Protein AF-A0A2D6SPS8-F1 (afdb_monomer)

Structure (mmCIF, N/CA/C/O backbone):
data_AF-A0A2D6SPS8-F1
#
_entry.id   AF-A0A2D6SPS8-F1
#
loop_
_atom_site.group_PDB
_atom_site.id
_atom_site.type_symbol
_atom_site.label_atom_id
_atom_site.label_alt_id
_atom_site.label_comp_id
_atom_site.label_asym_id
_atom_site.label_entity_id
_atom_site.label_seq_id
_atom_site.pdbx_PDB_ins_code
_atom_site.Cartn_x
_atom_site.Cartn_y
_atom_site.Cartn_z
_atom_site.occupancy
_atom_site.B_iso_or_equiv
_atom_site.auth_seq_id
_atom_site.auth_comp_id
_atom_site.auth_asym_id
_atom_site.auth_atom_id
_atom_site.pdbx_PDB_model_num
ATOM 1 N N . MET A 1 1 ? -12.275 33.070 21.354 1.00 48.25 1 MET A N 1
ATOM 2 C CA . MET A 1 1 ? -13.626 33.687 21.393 1.00 48.25 1 MET A CA 1
ATOM 3 C C . MET A 1 1 ? -14.589 32.788 20.623 1.00 48.25 1 MET A C 1
ATOM 5 O O . MET A 1 1 ? -14.124 32.185 19.670 1.00 48.25 1 MET A O 1
ATOM 9 N N . VAL A 1 2 ? -15.887 32.763 20.995 1.00 43.00 2 VAL A N 1
ATOM 10 C CA . VAL A 1 2 ? -17.007 31.998 20.365 1.00 43.00 2 VAL A CA 1
ATOM 11 C C . VAL A 1 2 ? -17.055 30.515 20.817 1.00 43.00 2 VAL A C 1
ATOM 13 O O . VAL A 1 2 ? -16.041 29.848 20.737 1.00 43.00 2 VAL A O 1
ATOM 16 N N . LYS A 1 3 ? -18.133 29.890 21.334 1.00 45.84 3 LYS A N 1
ATOM 17 C CA . LYS A 1 3 ? -19.554 30.230 21.586 1.00 45.84 3 LYS A CA 1
ATOM 18 C C . LYS A 1 3 ? -20.069 29.380 22.776 1.00 45.84 3 LYS A C 1
ATOM 20 O O . LYS A 1 3 ? -19.944 28.163 22.756 1.00 45.84 3 LYS A O 1
ATOM 25 N N . LYS A 1 4 ? -20.709 30.014 23.769 1.00 58.38 4 LYS A N 1
ATOM 26 C CA . LYS A 1 4 ? -21.547 29.368 24.804 1.00 58.38 4 LYS A CA 1
ATOM 27 C C . LYS A 1 4 ? -22.862 28.872 24.181 1.00 58.38 4 LYS A C 1
ATOM 29 O O . LYS A 1 4 ? -23.581 29.686 23.608 1.00 58.38 4 LYS A O 1
ATOM 34 N N . ARG A 1 5 ? -23.218 27.599 24.368 1.00 53.44 5 ARG A N 1
ATOM 35 C CA . ARG A 1 5 ? -24.579 27.023 24.238 1.00 53.44 5 ARG A CA 1
ATOM 36 C C . ARG A 1 5 ? -24.615 25.775 25.129 1.00 53.44 5 ARG A C 1
ATOM 38 O O . ARG A 1 5 ? -23.655 25.028 25.107 1.00 53.44 5 ARG A O 1
ATOM 45 N N . GLY A 1 6 ? -25.609 25.468 25.948 1.00 48.31 6 GLY A N 1
ATOM 46 C CA . GLY A 1 6 ? -26.863 26.107 26.324 1.00 48.31 6 GLY A CA 1
ATOM 47 C C . GLY A 1 6 ? -27.481 25.192 27.389 1.00 48.31 6 GLY A C 1
ATOM 48 O O . GLY A 1 6 ? -27.530 23.982 27.203 1.00 48.31 6 GLY A O 1
ATOM 49 N N . LYS A 1 7 ? -27.874 25.753 28.535 1.00 52.34 7 LYS A N 1
ATOM 50 C CA . LYS A 1 7 ? -28.542 25.028 29.625 1.00 52.34 7 LYS A CA 1
ATOM 51 C C . LYS A 1 7 ? -29.964 24.668 29.193 1.00 52.34 7 LYS A C 1
ATOM 53 O O . LYS A 1 7 ? -30.718 25.582 28.863 1.00 52.34 7 LYS A O 1
ATOM 58 N N . HIS A 1 8 ? -30.359 23.399 29.291 1.00 53.50 8 HIS A N 1
ATOM 59 C CA . HIS A 1 8 ? -31.775 23.029 29.294 1.00 53.50 8 HIS A CA 1
ATOM 60 C C . HIS A 1 8 ? -32.273 22.829 30.726 1.00 53.50 8 HIS A C 1
ATOM 62 O O . HIS A 1 8 ? -31.697 22.102 31.529 1.00 53.50 8 HIS A O 1
ATOM 68 N N . LYS A 1 9 ? -33.333 23.577 31.027 1.00 51.78 9 LYS A N 1
ATOM 69 C CA . LYS A 1 9 ? -34.059 23.682 32.289 1.00 51.78 9 LYS A CA 1
ATOM 70 C C . LYS A 1 9 ? -35.339 22.838 32.220 1.00 51.78 9 LYS A C 1
ATOM 72 O O . LYS A 1 9 ? -36.020 22.880 31.204 1.00 51.78 9 LYS A O 1
ATOM 77 N N . HIS A 1 10 ? -35.676 22.242 33.366 1.00 53.78 10 HIS A N 1
ATOM 78 C CA . HIS A 1 10 ? -37.006 21.913 33.906 1.00 53.78 10 HIS A CA 1
ATOM 79 C C . HIS A 1 10 ? -37.988 21.046 33.097 1.00 53.78 10 HIS A C 1
ATOM 81 O O . HIS A 1 10 ? -38.441 21.431 32.024 1.00 53.78 10 HIS A O 1
ATOM 87 N N . LYS A 1 11 ? -38.550 20.038 33.782 1.00 44.84 11 LYS A N 1
ATOM 88 C CA . LYS A 1 11 ? -39.966 20.074 34.205 1.00 44.84 11 LYS A CA 1
ATOM 89 C C . LYS A 1 11 ? -40.266 19.016 35.273 1.00 44.84 11 LYS A C 1
ATOM 91 O O . LYS A 1 11 ? -40.263 17.826 35.002 1.00 44.84 11 LYS A O 1
ATOM 96 N N . ALA A 1 12 ? -40.568 19.493 36.479 1.00 55.09 12 ALA A N 1
ATOM 97 C CA . ALA A 1 12 ? -41.340 18.760 37.471 1.00 55.09 12 ALA A CA 1
ATOM 98 C C . ALA A 1 12 ? -42.827 18.862 37.099 1.00 55.09 12 ALA A C 1
ATOM 100 O O . ALA A 1 12 ? -43.304 19.959 36.798 1.00 55.09 12 ALA A O 1
ATOM 101 N N . SER A 1 13 ? -43.566 17.754 37.140 1.00 51.78 13 SER A N 1
ATOM 102 C CA . SER A 1 13 ? -45.031 17.782 37.116 1.00 51.78 13 SER A CA 1
ATOM 103 C C . SER A 1 13 ? -45.580 16.984 38.291 1.00 51.78 13 SER A C 1
ATOM 105 O O . SER A 1 13 ? -45.639 15.758 38.253 1.00 51.78 13 SER A O 1
ATOM 107 N N . SER A 1 14 ? -45.993 17.702 39.333 1.00 53.53 14 SER A N 1
ATOM 108 C CA . SER A 1 14 ? -46.891 17.184 40.356 1.00 53.53 14 SER A CA 1
ATOM 109 C C . SER A 1 14 ? -48.326 17.243 39.825 1.00 53.53 14 SER A C 1
ATOM 111 O O . SER A 1 14 ? -48.747 18.244 39.241 1.00 53.53 14 SER A O 1
ATOM 113 N N . LYS A 1 15 ? -49.102 16.177 40.027 1.00 57.16 15 LYS A N 1
ATOM 114 C CA . LYS A 1 15 ? -50.560 16.209 39.869 1.00 57.16 15 LYS A CA 1
ATOM 115 C C . LYS A 1 15 ? -51.211 15.812 41.188 1.00 57.16 15 LYS A C 1
ATOM 117 O O . LYS A 1 15 ? -51.305 14.642 41.530 1.00 57.16 15 LYS A O 1
ATOM 122 N N . LYS A 1 16 ? -51.660 16.841 41.911 1.00 53.00 16 LYS A N 1
ATOM 123 C CA . LYS A 1 16 ? -52.709 16.774 42.934 1.00 53.00 16 LYS A CA 1
ATOM 124 C C . LYS A 1 16 ? -54.040 16.449 42.253 1.00 53.00 16 LYS A C 1
ATOM 126 O O . LYS A 1 16 ? -54.408 17.146 41.311 1.00 53.00 16 LYS A O 1
ATOM 131 N N . HIS A 1 17 ? -54.809 15.515 42.805 1.00 51.03 17 HIS A N 1
ATOM 132 C CA . HIS A 1 17 ? -56.260 15.509 42.644 1.00 51.03 17 HIS A CA 1
ATOM 133 C C . HIS A 1 17 ? -56.927 15.416 44.014 1.00 51.03 17 HIS A C 1
ATOM 135 O O . HIS A 1 17 ? -56.744 14.465 44.762 1.00 51.03 17 HIS A O 1
ATOM 141 N N . ALA A 1 18 ? -57.686 16.463 44.319 1.00 50.25 18 ALA A N 1
ATOM 142 C CA . ALA A 1 18 ? -58.627 16.563 45.417 1.00 50.25 18 ALA A CA 1
ATOM 143 C C . ALA A 1 18 ? -60.035 16.762 44.831 1.00 50.25 18 ALA A C 1
ATOM 145 O O . ALA A 1 18 ? -60.163 17.214 43.689 1.00 50.25 18 ALA A O 1
ATOM 146 N N . LYS A 1 19 ? -61.040 16.556 45.695 1.00 49.28 19 LYS A N 1
ATOM 147 C CA . LYS A 1 19 ? -62.489 16.837 45.578 1.00 49.28 19 LYS A CA 1
ATOM 148 C C . LYS A 1 19 ? -63.362 15.631 45.199 1.00 49.28 19 LYS A C 1
ATOM 150 O O . LYS A 1 19 ? -63.396 15.230 44.044 1.00 49.28 19 LYS A O 1
ATOM 155 N N . LYS A 1 20 ? -64.252 15.226 46.110 1.00 45.00 20 LYS A N 1
ATOM 156 C CA . LYS A 1 20 ? -65.592 15.832 46.263 1.00 45.00 20 LYS A CA 1
ATOM 157 C C . LYS A 1 20 ? -66.314 15.259 47.489 1.00 45.00 20 LYS A C 1
ATOM 159 O O . LYS A 1 20 ? -66.445 14.052 47.623 1.00 45.00 20 LYS A O 1
ATOM 164 N N . ALA A 1 21 ? -66.816 16.158 48.328 1.00 52.00 21 ALA A N 1
ATOM 165 C CA . ALA A 1 21 ? -67.883 15.904 49.285 1.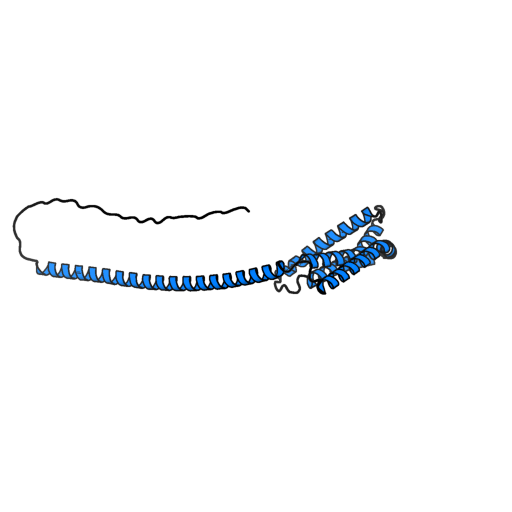00 52.00 21 ALA A CA 1
ATOM 166 C C . ALA A 1 21 ? -69.226 16.283 48.638 1.00 52.00 21 ALA A C 1
ATOM 168 O O . ALA A 1 21 ? -69.278 17.263 47.890 1.00 52.00 21 ALA A O 1
ATOM 169 N N . HIS A 1 22 ? -70.299 15.552 48.948 1.00 47.25 22 HIS A N 1
ATOM 170 C CA . HIS A 1 22 ? -71.666 16.067 48.864 1.00 47.25 22 HIS A CA 1
ATOM 171 C C . HIS A 1 22 ? -72.591 15.354 49.862 1.00 47.25 22 HIS A C 1
ATOM 173 O O . HIS A 1 22 ? -72.649 14.130 49.917 1.00 47.25 22 HIS A O 1
ATOM 179 N N . ASN A 1 23 ? -73.292 16.184 50.635 1.00 46.97 23 ASN A N 1
ATOM 180 C CA . ASN A 1 23 ? -74.369 15.893 51.583 1.00 46.97 23 ASN A CA 1
ATOM 181 C C . ASN A 1 23 ? -75.594 15.216 50.940 1.00 46.97 23 ASN A C 1
ATOM 183 O O . ASN A 1 23 ? -75.927 15.556 49.806 1.00 46.97 23 ASN A O 1
ATOM 187 N N . ALA A 1 24 ? -76.357 14.430 51.716 1.00 47.41 24 ALA A N 1
ATOM 188 C CA . ALA A 1 24 ? -77.709 14.796 52.198 1.00 47.41 24 ALA A CA 1
ATOM 189 C C . ALA A 1 24 ? -78.437 13.614 52.901 1.00 47.41 24 ALA A C 1
ATOM 191 O O . ALA A 1 24 ? -78.160 12.459 52.581 1.00 47.41 24 ALA A O 1
ATOM 192 N N . PRO A 1 25 ? -79.377 13.882 53.836 1.00 65.12 25 PRO A N 1
ATOM 193 C CA . PRO A 1 25 ? -79.994 12.884 54.715 1.00 65.12 25 PRO A CA 1
ATOM 194 C C . PRO A 1 25 ? -81.391 12.440 54.243 1.00 65.12 25 PRO A C 1
ATOM 196 O O . PRO A 1 25 ? -82.105 13.217 53.609 1.00 65.12 25 PRO A O 1
ATOM 199 N N . LYS A 1 26 ? -81.840 11.238 54.638 1.00 43.88 26 LYS A N 1
ATOM 200 C CA . LYS A 1 26 ? -83.270 10.872 54.659 1.00 43.88 26 LYS A CA 1
ATOM 201 C C . LYS A 1 26 ? -83.609 9.955 55.840 1.00 43.88 26 LYS A C 1
ATOM 203 O O . LYS A 1 26 ? -83.027 8.890 56.002 1.00 43.88 26 LYS A O 1
ATOM 208 N N . HIS A 1 27 ? -84.591 10.394 56.625 1.00 47.12 27 HIS A N 1
ATOM 209 C CA . HIS A 1 27 ? -85.369 9.597 57.571 1.00 47.12 27 HIS A CA 1
ATOM 210 C C . HIS A 1 27 ? -86.257 8.581 56.831 1.00 47.12 27 HIS A C 1
ATOM 212 O O . HIS A 1 27 ? -86.835 8.934 55.808 1.00 47.12 27 HIS A O 1
ATOM 218 N N . HIS A 1 28 ? -86.462 7.388 57.402 1.00 38.50 28 HIS A N 1
ATOM 219 C CA . HIS A 1 28 ? -87.803 6.840 57.655 1.00 38.50 28 HIS A CA 1
ATOM 220 C C . HIS A 1 28 ? -87.761 5.637 58.606 1.00 38.50 28 HIS A C 1
ATOM 222 O O . HIS A 1 28 ? -86.776 4.914 58.716 1.00 38.50 28 HIS A O 1
ATOM 228 N N . ALA A 1 29 ? -88.858 5.510 59.343 1.00 36.84 29 ALA A N 1
ATOM 229 C CA . ALA A 1 29 ? -89.085 4.648 60.483 1.00 36.84 29 ALA A CA 1
ATOM 230 C C . ALA A 1 29 ? -89.542 3.229 60.104 1.00 36.84 29 ALA A C 1
ATOM 232 O O . ALA A 1 29 ? -90.165 3.034 59.066 1.00 36.84 29 ALA A O 1
ATOM 233 N N . GLY A 1 30 ? -89.399 2.297 61.053 1.00 35.06 30 GLY A N 1
ATOM 234 C CA . GLY A 1 30 ? -90.489 1.363 61.350 1.00 35.06 30 GLY A CA 1
ATOM 235 C C . GLY A 1 30 ? -90.253 -0.133 61.135 1.00 35.06 30 GLY A C 1
ATOM 236 O O . GLY A 1 30 ? -90.621 -0.676 60.104 1.00 35.06 30 GLY A O 1
ATOM 237 N N . LYS A 1 31 ? -89.912 -0.784 62.256 1.00 39.69 31 LYS A N 1
ATOM 238 C CA . LYS A 1 31 ? -90.448 -2.070 62.757 1.00 39.69 31 LYS A CA 1
ATOM 239 C C . LYS A 1 31 ? -89.820 -3.411 62.315 1.00 39.69 31 LYS A C 1
ATOM 241 O O . LYS A 1 31 ? -89.185 -3.509 61.274 1.00 39.69 31 LYS A O 1
ATOM 246 N N . PRO A 1 32 ? -89.928 -4.431 63.199 1.00 59.16 32 PRO A N 1
ATOM 247 C CA . PRO A 1 32 ? -88.896 -5.436 63.416 1.00 59.16 32 PRO A CA 1
ATOM 248 C C . PRO A 1 32 ? -89.279 -6.809 62.854 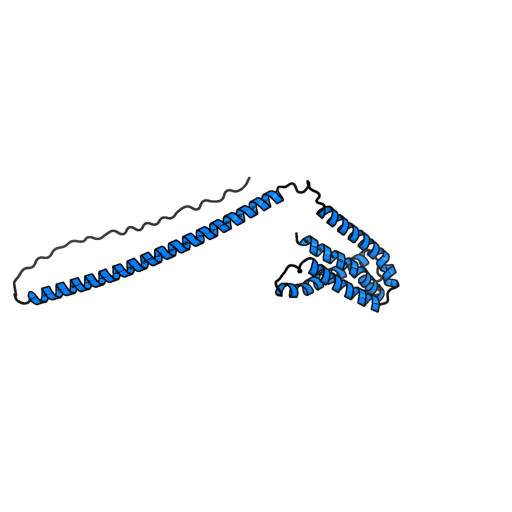1.00 59.16 32 PRO A C 1
ATOM 250 O O . PRO A 1 32 ? -90.453 -7.176 62.825 1.00 59.16 32 PRO A O 1
ATOM 253 N N . LYS A 1 33 ? -88.275 -7.627 62.536 1.00 38.56 33 LYS A N 1
ATOM 254 C CA . LYS A 1 33 ? -88.414 -9.084 62.570 1.00 38.56 33 LYS A CA 1
ATOM 255 C C . LYS A 1 33 ? -87.090 -9.697 63.011 1.00 38.56 33 LYS A C 1
ATOM 257 O O . LYS A 1 33 ? -86.062 -9.526 62.364 1.00 38.56 33 LYS A O 1
ATOM 262 N N . LYS A 1 34 ? -87.148 -10.291 64.202 1.00 50.69 34 LYS A N 1
ATOM 263 C CA . LYS A 1 34 ? -86.126 -11.144 64.801 1.00 50.69 34 LYS A CA 1
ATOM 264 C C . LYS A 1 34 ? -86.033 -12.451 64.005 1.00 50.69 34 LYS A C 1
ATOM 266 O O . LYS A 1 34 ? -86.995 -12.810 63.338 1.00 50.69 34 LYS A O 1
ATOM 271 N N . GLU A 1 35 ? -84.902 -13.126 64.205 1.00 44.56 35 GLU A N 1
ATOM 272 C CA . GLU A 1 35 ? -84.453 -14.422 63.667 1.00 44.56 35 GLU A CA 1
ATOM 273 C C . GLU A 1 35 ? -83.553 -14.314 62.424 1.00 44.56 35 GLU A C 1
ATOM 275 O O . GLU A 1 35 ? -83.895 -13.653 61.455 1.00 44.56 35 GLU A O 1
ATOM 280 N N . HIS A 1 36 ? -82.379 -14.963 62.503 1.00 46.41 36 HIS A N 1
ATOM 281 C CA . HIS A 1 36 ? -81.194 -14.936 61.614 1.00 46.41 36 HIS A CA 1
ATOM 282 C C . HIS A 1 36 ? -79.989 -14.062 62.029 1.00 46.41 36 HIS A C 1
ATOM 284 O O . HIS A 1 36 ? -79.180 -13.687 61.182 1.00 46.41 36 HIS A O 1
ATOM 290 N N . THR A 1 37 ? -79.775 -13.791 63.320 1.00 51.16 37 THR A N 1
ATOM 291 C CA . THR A 1 37 ? -78.499 -13.210 63.795 1.00 51.16 37 THR A CA 1
ATOM 292 C C . THR A 1 37 ? -77.316 -14.179 63.668 1.00 51.16 37 THR A C 1
ATOM 294 O O . THR A 1 37 ? -76.230 -13.752 63.307 1.00 51.16 37 THR A O 1
ATOM 297 N N . ALA A 1 38 ? -77.525 -15.492 63.813 1.00 54.59 38 ALA A N 1
ATOM 298 C CA . ALA A 1 38 ? -76.425 -16.463 63.754 1.00 54.59 38 ALA A CA 1
ATOM 299 C C . ALA A 1 38 ? -75.798 -16.648 62.352 1.00 54.59 38 ALA A C 1
ATOM 301 O O . ALA A 1 38 ? -74.614 -16.937 62.251 1.00 54.59 38 ALA A O 1
ATOM 302 N N . LEU A 1 39 ? -76.566 -16.460 61.268 1.00 55.41 39 LEU A N 1
ATOM 303 C CA . LEU A 1 39 ? -76.086 -16.640 59.884 1.00 55.41 39 LEU A CA 1
ATOM 304 C C . LEU A 1 39 ? -75.370 -15.398 59.324 1.00 55.41 39 LEU A C 1
ATOM 306 O O . LEU A 1 39 ? -74.485 -15.519 58.475 1.00 55.41 39 LEU A O 1
ATOM 310 N N . LYS A 1 40 ? -75.737 -14.201 59.801 1.00 58.31 40 LYS A N 1
ATOM 311 C CA . LYS A 1 40 ? -75.085 -12.943 59.411 1.00 58.31 40 LYS A CA 1
ATOM 312 C C . LYS A 1 40 ? -73.694 -12.806 60.016 1.00 58.31 40 LYS A C 1
ATOM 314 O O . LYS A 1 40 ? -72.792 -12.377 59.306 1.00 58.31 40 LYS A O 1
ATOM 319 N N . ASP A 1 41 ? -73.510 -13.235 61.261 1.00 61.84 41 ASP A N 1
ATOM 320 C CA . ASP A 1 41 ? -72.201 -13.188 61.916 1.00 61.84 41 ASP A CA 1
ATOM 321 C C . ASP A 1 41 ? -71.206 -14.149 61.243 1.00 61.84 41 ASP A C 1
ATOM 323 O O . ASP A 1 41 ? -70.059 -13.780 61.001 1.00 61.84 41 ASP A O 1
ATOM 327 N N . THR A 1 42 ? -71.654 -15.336 60.809 1.00 66.44 42 THR A N 1
ATOM 328 C CA . THR A 1 42 ? -70.818 -16.259 60.018 1.00 66.44 42 THR A CA 1
ATOM 329 C C . THR A 1 42 ? -70.475 -15.731 58.621 1.00 66.44 42 THR A C 1
ATOM 331 O O . THR A 1 42 ? -69.370 -15.965 58.140 1.00 66.44 42 THR A O 1
ATOM 334 N N . LEU A 1 43 ? -71.384 -14.995 57.969 1.00 70.06 43 LEU A N 1
ATOM 335 C CA . LEU A 1 43 ? -71.116 -14.358 56.671 1.00 70.06 43 LEU A CA 1
ATOM 336 C C . LEU A 1 43 ? -70.115 -13.208 56.800 1.00 70.06 43 LEU A C 1
ATOM 338 O O . LEU A 1 43 ? -69.194 -13.109 55.995 1.00 70.06 43 LEU A O 1
ATOM 342 N N . HIS A 1 44 ? -70.256 -12.389 57.841 1.00 70.50 44 HIS A N 1
ATOM 343 C CA . HIS A 1 44 ? -69.339 -11.286 58.111 1.00 70.50 44 HIS A CA 1
ATOM 344 C C . HIS A 1 44 ? -67.932 -11.799 58.452 1.00 70.50 44 HIS A C 1
ATOM 346 O O . HIS A 1 44 ? -66.936 -11.201 58.052 1.00 70.50 44 HIS A O 1
ATOM 352 N N . HIS A 1 45 ? -67.836 -12.940 59.140 1.00 71.19 45 HIS A N 1
ATOM 353 C CA . HIS A 1 45 ? -66.555 -13.572 59.451 1.00 71.19 45 HIS A CA 1
ATOM 354 C C . HIS A 1 45 ? -65.876 -14.186 58.211 1.00 71.19 45 HIS A C 1
ATOM 356 O O . HIS A 1 45 ? -64.650 -14.146 58.103 1.00 71.19 45 HIS A O 1
ATOM 362 N N . LEU A 1 46 ? -66.655 -14.721 57.262 1.00 75.75 46 LEU A N 1
ATOM 363 C CA . LEU A 1 46 ? -66.152 -15.195 55.966 1.00 75.75 46 LEU A CA 1
ATOM 364 C C . LEU A 1 46 ? -65.710 -14.041 55.054 1.00 75.75 46 LEU A C 1
ATOM 366 O O . LEU A 1 46 ? -64.728 -14.183 54.330 1.00 75.75 46 LEU A O 1
ATOM 370 N N . GLU A 1 47 ? -66.401 -12.901 55.101 1.00 76.94 47 GLU A N 1
ATOM 371 C CA . GLU A 1 47 ? -66.033 -11.698 54.346 1.00 76.94 47 GLU A CA 1
ATOM 372 C C . GLU A 1 47 ? -64.719 -11.090 54.859 1.00 76.94 47 GLU A C 1
ATOM 374 O O . GLU A 1 47 ? -63.847 -10.765 54.053 1.00 76.94 47 GLU A O 1
ATOM 379 N N . ILE A 1 48 ? -64.520 -11.060 56.183 1.00 77.75 48 ILE A N 1
ATOM 380 C CA . ILE A 1 48 ? -63.252 -10.646 56.808 1.00 77.75 48 ILE A CA 1
ATOM 381 C C . ILE A 1 48 ? -62.107 -11.586 56.400 1.00 77.75 48 ILE A C 1
ATOM 383 O O . ILE A 1 48 ? -61.053 -11.114 55.985 1.00 77.75 48 ILE A O 1
ATOM 387 N N . LEU A 1 49 ? -62.318 -12.908 56.423 1.00 75.75 49 LEU A N 1
ATOM 388 C CA . LEU A 1 49 ? -61.307 -13.883 55.982 1.00 75.75 49 LEU A CA 1
ATOM 389 C C . LEU A 1 49 ? -60.961 -13.745 54.488 1.00 75.75 49 LEU A C 1
ATOM 391 O O . LEU A 1 49 ? -59.805 -13.907 54.094 1.00 75.75 49 LEU A O 1
ATOM 395 N N . ALA A 1 50 ? -61.947 -13.427 53.646 1.00 79.19 50 ALA A N 1
ATOM 396 C CA . ALA A 1 50 ? -61.727 -13.184 52.222 1.00 79.19 50 ALA A CA 1
ATOM 397 C C . ALA A 1 50 ? -60.983 -11.860 51.961 1.00 79.19 50 ALA A C 1
ATOM 399 O O . ALA A 1 50 ? -60.189 -11.776 51.016 1.00 79.19 50 ALA A O 1
ATOM 400 N N . GLU A 1 51 ? -61.215 -10.826 52.777 1.00 76.38 51 GLU A N 1
ATOM 401 C CA . GLU A 1 51 ? -60.421 -9.595 52.744 1.00 76.38 51 GLU A CA 1
ATOM 402 C C . GLU A 1 51 ? -58.989 -9.824 53.234 1.00 76.38 51 GLU A C 1
ATOM 404 O O . GLU A 1 51 ? -58.071 -9.362 52.558 1.00 76.38 51 GLU A O 1
ATOM 409 N N . GLU A 1 52 ? -58.786 -10.592 54.310 1.00 76.12 52 GLU A N 1
ATOM 410 C CA . GLU A 1 52 ? -57.460 -10.955 54.834 1.00 76.12 52 GLU A CA 1
ATOM 411 C C . GLU A 1 52 ? -56.626 -11.762 53.827 1.00 76.12 52 GLU A C 1
ATOM 413 O O . GLU A 1 52 ? -55.437 -11.494 53.647 1.00 76.12 52 GLU A O 1
ATOM 418 N N . GLN A 1 53 ? -57.237 -12.698 53.090 1.00 78.69 53 GLN A N 1
ATOM 419 C CA . GLN A 1 53 ? -56.539 -13.397 52.002 1.00 78.69 53 GLN A CA 1
ATOM 420 C C . GLN A 1 53 ? -56.174 -12.462 50.841 1.00 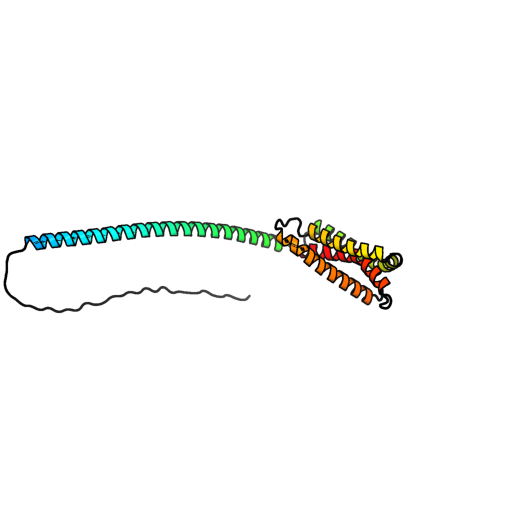78.69 53 GLN A C 1
ATOM 422 O O . GLN A 1 53 ? -55.090 -12.579 50.262 1.00 78.69 53 GLN A O 1
ATOM 427 N N . LYS A 1 54 ? -57.045 -11.503 50.495 1.00 79.44 54 LYS A N 1
ATOM 428 C CA . LYS A 1 54 ? -56.753 -10.511 49.446 1.00 79.44 54 LYS A CA 1
ATOM 429 C C . LYS A 1 54 ? -55.661 -9.528 49.858 1.00 79.44 54 LYS A C 1
ATOM 431 O O . LYS A 1 54 ? -54.899 -9.097 48.992 1.00 79.44 54 LYS A O 1
ATOM 436 N N . THR A 1 55 ? -55.588 -9.129 51.125 1.00 78.06 55 THR A N 1
ATOM 437 C CA . THR A 1 55 ? -54.475 -8.312 51.629 1.00 78.06 55 THR A CA 1
ATOM 438 C C . THR A 1 55 ? -53.191 -9.125 51.722 1.00 78.06 55 THR A C 1
ATOM 440 O O . THR A 1 55 ? -52.161 -8.604 51.307 1.00 78.06 55 THR A O 1
ATOM 443 N N . GLY A 1 56 ? -53.249 -10.398 52.126 1.00 76.50 56 GLY A N 1
ATOM 444 C CA . GLY A 1 56 ? -52.099 -11.311 52.112 1.00 76.50 56 GLY A CA 1
ATOM 445 C C . GLY A 1 56 ? -51.439 -11.424 50.733 1.00 76.50 56 GLY A C 1
ATOM 446 O O . GLY A 1 56 ? -50.242 -11.182 50.603 1.00 76.50 56 GLY A O 1
ATOM 447 N N . HIS A 1 57 ? -52.224 -11.656 49.675 1.00 79.69 57 HIS A N 1
ATOM 448 C CA . HIS A 1 57 ? -51.683 -11.699 48.308 1.00 79.69 57 HIS A CA 1
ATOM 449 C C . HIS A 1 57 ? -51.129 -10.356 47.818 1.00 79.69 57 HIS A C 1
ATOM 451 O O . HIS A 1 57 ? -50.143 -10.324 47.087 1.00 79.69 57 HIS A O 1
ATOM 457 N N . LYS A 1 58 ? -51.724 -9.228 48.228 1.00 83.81 58 LYS A N 1
ATOM 458 C CA . LYS A 1 58 ? -51.174 -7.904 47.897 1.00 83.81 58 LYS A CA 1
ATOM 459 C C . LYS A 1 58 ? -49.831 -7.650 48.577 1.00 83.81 58 LYS A C 1
ATOM 461 O O . LYS A 1 58 ? -49.026 -6.927 48.006 1.00 83.81 58 LYS A O 1
ATOM 466 N N . ILE A 1 59 ? -49.611 -8.200 49.771 1.00 83.75 59 ILE A N 1
ATOM 467 C CA . ILE A 1 59 ? -48.338 -8.081 50.490 1.00 83.75 59 ILE A CA 1
ATOM 468 C C . ILE A 1 59 ? -47.262 -8.908 49.774 1.00 83.75 59 ILE A C 1
ATOM 470 O O . ILE A 1 59 ? -46.218 -8.351 49.453 1.00 83.75 59 ILE A O 1
ATOM 474 N N . GLU A 1 60 ? -47.550 -10.160 49.395 1.00 86.06 60 GLU A N 1
ATOM 475 C CA . GLU A 1 60 ? -46.622 -10.985 48.594 1.00 86.06 60 GLU A CA 1
ATOM 476 C C . GLU A 1 60 ? -46.279 -10.350 47.232 1.00 86.06 60 GLU A C 1
ATOM 478 O O . GLU A 1 60 ? -45.136 -10.408 46.779 1.00 86.06 60 GLU A O 1
ATOM 483 N N . ASP A 1 61 ? -47.256 -9.733 46.558 1.00 89.06 61 ASP A N 1
ATOM 484 C CA . ASP A 1 61 ? -47.031 -9.043 45.281 1.00 89.06 61 ASP A CA 1
ATOM 485 C C . ASP A 1 61 ? -46.186 -7.768 45.430 1.00 89.06 61 ASP A C 1
ATOM 487 O O . ASP A 1 61 ? -45.535 -7.345 44.470 1.00 89.06 61 ASP A O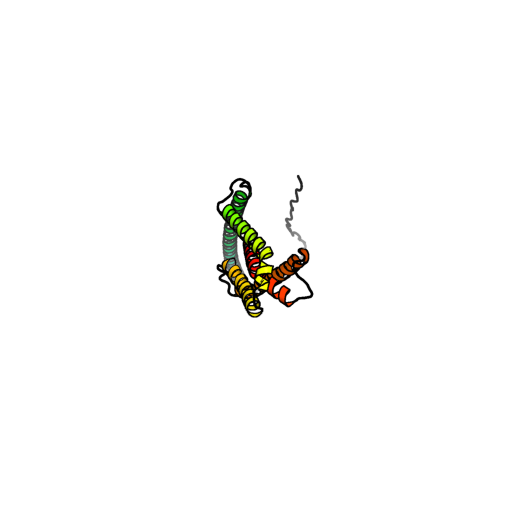 1
ATOM 491 N N . VAL A 1 62 ? -46.229 -7.115 46.595 1.00 87.12 62 VAL A N 1
ATOM 492 C CA . VAL A 1 62 ? -45.383 -5.952 46.900 1.00 87.12 62 VAL A CA 1
ATOM 493 C C . VAL A 1 62 ? -43.967 -6.410 47.230 1.00 87.12 62 VAL A C 1
ATOM 495 O O . VAL A 1 62 ? -43.032 -5.854 46.664 1.00 87.12 62 VAL A O 1
ATOM 498 N N . GLU A 1 63 ? -43.814 -7.466 48.026 1.00 89.25 63 GLU A N 1
ATOM 499 C CA . GLU A 1 63 ? -42.513 -8.040 48.392 1.00 89.25 63 GLU A CA 1
ATOM 500 C C . GLU A 1 63 ? -41.739 -8.516 47.148 1.00 89.25 63 GLU A C 1
ATOM 502 O O . GLU A 1 63 ? -40.600 -8.109 46.928 1.00 89.25 63 GLU A O 1
ATOM 507 N N . LYS A 1 64 ? -42.396 -9.232 46.223 1.00 90.50 64 LYS A N 1
ATOM 508 C CA . LYS A 1 64 ? -41.782 -9.622 44.934 1.00 90.50 64 LYS A CA 1
ATOM 509 C C . LYS A 1 64 ? -41.373 -8.428 44.070 1.00 90.50 64 LYS A C 1
ATOM 511 O O . LYS A 1 64 ? -40.387 -8.494 43.338 1.00 90.50 64 LYS A O 1
ATOM 516 N N . LYS A 1 65 ? -42.139 -7.332 44.110 1.00 88.88 65 LYS A N 1
ATOM 517 C CA . LYS A 1 65 ? -41.792 -6.106 43.375 1.00 88.88 65 LYS A CA 1
ATOM 518 C C . LYS A 1 65 ? -40.621 -5.377 44.017 1.00 88.88 65 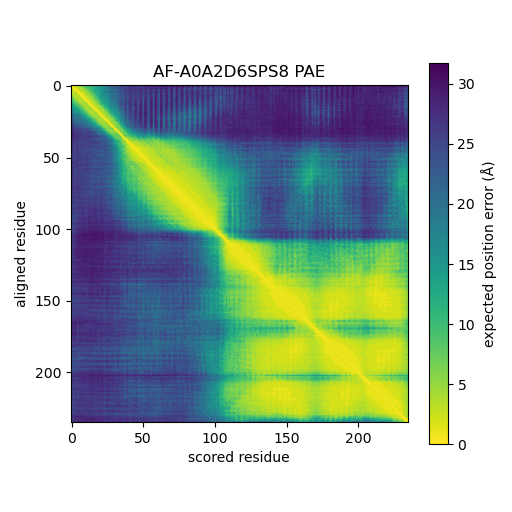LYS A C 1
ATOM 520 O O . LYS A 1 65 ? -39.828 -4.806 43.277 1.00 88.88 65 LYS A O 1
ATOM 525 N N . GLU A 1 66 ? -40.517 -5.385 45.342 1.00 88.12 66 GLU A N 1
ATOM 526 C CA . GLU A 1 66 ? -39.371 -4.825 46.058 1.00 88.12 66 GLU A CA 1
ATOM 527 C C . GLU A 1 66 ? -38.090 -5.603 45.726 1.00 88.12 66 GLU A C 1
ATOM 529 O O . GLU A 1 66 ? -37.113 -4.976 45.319 1.00 88.12 66 GLU A O 1
ATOM 534 N N . GLU A 1 67 ? -38.128 -6.940 45.727 1.00 90.69 67 GLU A N 1
ATOM 535 C CA . GLU A 1 67 ? -36.989 -7.776 45.303 1.00 90.69 67 GLU A CA 1
ATOM 536 C C . GLU A 1 67 ? -36.582 -7.521 43.836 1.00 90.69 67 GLU A C 1
ATOM 538 O O . GLU A 1 67 ? -35.396 -7.410 43.507 1.00 90.69 67 GLU A O 1
ATOM 543 N N . GLU A 1 68 ? -37.553 -7.382 42.923 1.00 91.75 68 GLU A N 1
ATOM 544 C CA . GLU A 1 68 ? -37.266 -7.035 41.524 1.00 91.75 68 GLU A CA 1
ATOM 545 C C . GLU A 1 68 ? -36.645 -5.641 41.364 1.00 91.75 68 GLU A C 1
ATOM 547 O O . GLU A 1 68 ? -35.851 -5.426 40.439 1.00 91.75 68 GLU A O 1
ATOM 552 N N . ILE A 1 69 ? -37.046 -4.677 42.198 1.00 91.12 69 ILE A N 1
ATOM 553 C CA . ILE A 1 69 ? -36.501 -3.316 42.184 1.00 91.12 69 ILE A CA 1
ATOM 554 C C . ILE A 1 69 ? -35.068 -3.340 42.710 1.00 91.12 69 ILE A C 1
ATOM 556 O O . ILE A 1 69 ? -34.188 -2.819 42.027 1.00 91.12 69 ILE A O 1
ATOM 560 N N . GLU A 1 70 ? -34.813 -4.016 43.829 1.00 90.75 70 GLU A N 1
ATOM 561 C CA . GLU A 1 70 ? -33.474 -4.139 44.415 1.00 90.75 70 GLU A CA 1
ATOM 562 C C . GLU A 1 70 ? -32.495 -4.796 43.427 1.00 90.75 70 GLU A C 1
ATOM 564 O O . GLU A 1 70 ? -31.401 -4.286 43.174 1.00 90.75 70 GLU A O 1
ATOM 569 N N . HIS A 1 71 ? -32.924 -5.857 42.733 1.00 91.19 71 HIS A N 1
ATOM 570 C CA . HIS A 1 71 ? -32.093 -6.504 41.718 1.00 91.19 71 HIS A CA 1
ATOM 571 C C . HIS A 1 71 ? -31.832 -5.612 40.486 1.00 91.19 71 HIS A C 1
ATOM 573 O O . HIS A 1 71 ? -30.755 -5.678 39.882 1.00 91.19 71 HIS A O 1
ATOM 579 N N . LYS A 1 72 ? -32.796 -4.767 40.087 1.00 90.50 72 LYS A N 1
ATOM 580 C CA . LYS A 1 72 ? -32.604 -3.786 39.001 1.00 90.50 72 LYS A CA 1
ATOM 581 C C . LYS A 1 72 ? -31.654 -2.666 39.425 1.00 90.50 72 LYS A C 1
ATOM 583 O O . LYS A 1 72 ? -30.804 -2.280 38.624 1.00 90.50 72 LYS A O 1
ATOM 588 N N . GLU A 1 73 ? -31.753 -2.181 40.658 1.00 90.12 73 GLU A N 1
ATOM 589 C CA . GLU A 1 73 ? -30.841 -1.171 41.207 1.00 90.12 73 GLU A CA 1
ATOM 590 C C . GLU A 1 73 ? -29.398 -1.690 41.244 1.00 90.12 73 GLU A C 1
ATOM 592 O O . GLU A 1 73 ? -28.487 -1.026 40.742 1.00 90.12 73 GLU A O 1
ATOM 597 N N . ASP A 1 74 ? -29.193 -2.929 41.689 1.00 92.12 74 ASP A N 1
ATOM 598 C CA . ASP A 1 74 ? -27.880 -3.580 41.697 1.00 92.12 74 ASP A CA 1
ATOM 599 C C . ASP A 1 74 ? -27.264 -3.737 40.296 1.00 92.12 74 ASP A C 1
ATOM 601 O O . ASP A 1 74 ? -26.041 -3.632 40.114 1.00 92.12 74 ASP A O 1
ATOM 605 N N . GLN A 1 75 ? -28.091 -4.004 39.282 1.00 90.81 75 GLN A N 1
ATOM 606 C CA . GLN A 1 75 ? -27.638 -4.065 37.891 1.00 90.81 75 GLN A CA 1
ATOM 607 C C . GLN A 1 75 ? -27.233 -2.686 37.366 1.00 90.81 75 GLN A C 1
ATOM 609 O O . GLN A 1 75 ? -26.166 -2.570 36.757 1.00 90.81 75 GLN A O 1
ATOM 614 N N . ILE A 1 76 ? -28.022 -1.650 37.660 1.00 89.69 76 ILE A N 1
ATOM 615 C CA . ILE A 1 76 ? -27.728 -0.267 37.261 1.00 89.69 76 ILE A CA 1
ATOM 616 C C . ILE A 1 76 ? -26.406 0.192 37.889 1.00 89.69 76 ILE A C 1
ATOM 618 O O . ILE A 1 76 ? -25.525 0.669 37.175 1.00 89.69 76 ILE A O 1
ATOM 622 N N . VAL A 1 77 ? -26.192 -0.059 39.184 1.00 92.62 77 VAL A N 1
ATOM 623 C CA . VAL A 1 77 ? -24.939 0.298 39.877 1.00 92.62 77 VAL A CA 1
ATOM 624 C C . VAL A 1 77 ? -23.725 -0.416 39.264 1.00 92.62 77 VAL A C 1
ATOM 626 O O . VAL A 1 77 ? -22.634 0.157 39.152 1.00 92.62 77 VAL A O 1
ATOM 629 N N . LYS A 1 78 ? -23.879 -1.675 38.830 1.00 93.31 78 LYS A N 1
ATOM 630 C CA . LYS A 1 78 ? -22.808 -2.414 38.136 1.00 93.31 78 LYS A CA 1
ATOM 631 C C . LYS A 1 78 ? -22.512 -1.844 36.750 1.00 93.31 78 LYS A C 1
ATOM 633 O O . LYS A 1 78 ? -21.342 -1.834 36.356 1.00 93.31 78 LYS A O 1
ATOM 638 N N . GLU A 1 79 ? -23.525 -1.403 36.010 1.00 89.62 79 GLU A N 1
ATOM 639 C CA . GLU A 1 79 ? -23.343 -0.754 34.708 1.00 89.62 79 GLU A CA 1
ATOM 640 C C . GLU A 1 79 ? -22.697 0.626 34.844 1.00 89.62 79 GLU A C 1
ATOM 642 O O . GLU A 1 79 ? -21.716 0.894 34.149 1.00 89.62 79 GLU A O 1
ATOM 647 N N . GLU A 1 80 ? -23.130 1.447 35.802 1.00 88.38 80 GLU A N 1
ATOM 648 C CA . GLU A 1 80 ? -22.525 2.757 36.078 1.00 88.38 80 GLU A CA 1
ATOM 649 C C . GLU A 1 80 ? -21.033 2.634 36.409 1.00 88.38 80 GLU A C 1
ATOM 651 O O . GLU A 1 80 ? -20.206 3.328 35.817 1.00 88.38 80 GLU A O 1
ATOM 656 N N . ARG A 1 81 ? -20.649 1.663 37.250 1.00 91.56 81 ARG A N 1
ATOM 657 C CA . ARG A 1 81 ? -19.230 1.389 37.548 1.00 91.56 81 ARG A CA 1
ATOM 658 C C . ARG A 1 81 ? -18.425 0.926 36.331 1.00 91.56 81 ARG A C 1
ATOM 660 O O . ARG A 1 81 ? -17.210 1.130 36.291 1.00 91.56 81 ARG A O 1
ATOM 667 N N . LYS A 1 82 ? -19.043 0.244 35.359 1.00 90.75 82 LYS A N 1
ATOM 668 C CA . LYS A 1 82 ? -18.362 -0.129 34.104 1.00 90.75 82 LYS A CA 1
ATOM 669 C C . LYS A 1 82 ? -18.159 1.099 33.222 1.00 90.75 82 LYS A C 1
ATOM 671 O O . LYS A 1 82 ? -17.052 1.287 32.722 1.00 90.75 82 LYS A O 1
ATOM 676 N N . ILE A 1 83 ? -19.186 1.939 33.101 1.00 86.56 83 ILE A N 1
ATOM 677 C CA . ILE A 1 83 ? -19.139 3.188 32.334 1.00 86.56 83 ILE A CA 1
ATOM 678 C C . ILE A 1 83 ? -18.075 4.122 32.915 1.00 86.56 83 ILE A C 1
ATOM 680 O O . ILE A 1 83 ? -17.249 4.643 32.170 1.00 86.56 83 ILE A O 1
ATOM 684 N N . GLU A 1 84 ? -18.011 4.278 34.236 1.00 90.25 84 GLU A N 1
ATOM 685 C CA . GLU A 1 84 ? -17.006 5.113 34.904 1.00 90.25 84 GLU A CA 1
ATOM 686 C C . GLU A 1 84 ? -15.573 4.639 34.598 1.00 90.25 84 GLU A C 1
ATOM 688 O O . GLU A 1 84 ? -14.735 5.428 34.159 1.00 90.25 84 GLU A O 1
ATOM 693 N N . LYS A 1 85 ? -15.313 3.326 34.688 1.00 92.38 85 LYS A N 1
ATOM 694 C CA . LYS A 1 85 ? -14.008 2.735 34.334 1.00 92.38 85 LYS A CA 1
ATOM 695 C C . LYS A 1 85 ? -13.647 2.896 32.859 1.00 92.38 85 LYS A C 1
ATOM 697 O O . LYS A 1 85 ? -12.467 3.010 32.525 1.00 92.38 85 LYS A O 1
ATOM 702 N N . GLU A 1 86 ? -14.618 2.830 31.955 1.00 87.69 86 GLU A N 1
ATOM 703 C CA . GLU A 1 86 ? -14.377 3.090 30.532 1.00 87.69 86 GLU A CA 1
ATOM 704 C C . GLU A 1 86 ? -14.079 4.568 30.284 1.00 87.69 86 GLU A C 1
ATOM 706 O O . GLU A 1 86 ? -13.148 4.885 29.544 1.00 87.69 86 GLU A O 1
ATOM 711 N N . THR A 1 87 ? -14.785 5.460 30.974 1.00 87.56 87 THR A N 1
ATOM 712 C CA . THR A 1 87 ? -14.591 6.910 30.868 1.00 87.56 87 THR A CA 1
ATOM 713 C C . THR A 1 87 ? -13.204 7.315 31.375 1.00 87.56 87 THR A C 1
ATOM 715 O O . THR A 1 87 ? -12.490 8.036 30.680 1.00 87.56 87 THR A O 1
ATOM 718 N N . GLU A 1 88 ? -12.744 6.760 32.504 1.00 92.19 88 GLU A N 1
ATOM 719 C CA . GLU A 1 88 ? -11.374 6.968 33.001 1.00 92.19 88 GLU A CA 1
ATOM 720 C C . GLU A 1 88 ? -10.304 6.490 32.007 1.00 92.19 88 GLU A C 1
ATOM 722 O O . GLU A 1 88 ? -9.276 7.149 31.816 1.00 92.19 88 GLU A O 1
ATOM 727 N N . LYS A 1 89 ? -10.529 5.351 31.336 1.00 91.44 89 LYS A N 1
ATOM 728 C CA . LYS A 1 89 ? -9.608 4.859 30.297 1.00 91.44 89 LYS A CA 1
ATOM 729 C C . LYS A 1 89 ? -9.550 5.814 29.109 1.00 91.44 89 LYS A C 1
ATOM 731 O O . LYS A 1 89 ? -8.458 6.060 28.594 1.00 91.44 89 LYS A O 1
ATOM 736 N N . VAL A 1 90 ? -10.696 6.346 28.684 1.00 88.81 90 VAL A N 1
ATOM 737 C CA . VAL A 1 90 ? -10.783 7.309 27.578 1.00 88.81 90 VAL A CA 1
ATOM 738 C C . VAL A 1 90 ? -10.082 8.618 27.943 1.00 88.81 90 VAL A C 1
ATOM 740 O O . VAL A 1 90 ? -9.241 9.076 27.172 1.00 88.81 90 VAL A O 1
ATOM 743 N N . GLU A 1 91 ? -10.310 9.167 29.137 1.00 89.69 91 GLU A N 1
ATOM 744 C CA . GLU A 1 91 ? -9.589 10.361 29.603 1.00 89.69 91 GLU A CA 1
ATOM 745 C C . GLU A 1 91 ? -8.075 10.126 29.711 1.00 89.69 91 GLU A C 1
ATOM 747 O O . GLU A 1 91 ? -7.263 11.006 29.402 1.00 89.69 91 GLU A O 1
ATOM 752 N N . GLY A 1 92 ? -7.667 8.933 30.151 1.00 90.88 92 GLY A N 1
ATOM 753 C CA . GLY A 1 92 ? -6.264 8.534 30.197 1.00 90.88 92 GLY A CA 1
ATOM 754 C C . GLY A 1 92 ? -5.619 8.500 28.808 1.00 90.88 92 GLY A C 1
ATOM 755 O O . GLY A 1 92 ? -4.475 8.937 28.651 1.00 90.88 92 GLY A O 1
ATOM 756 N N . LEU A 1 93 ? -6.347 8.017 27.798 1.00 87.44 93 LEU A N 1
ATOM 757 C CA . LEU A 1 93 ? -5.918 8.041 26.398 1.00 87.44 93 LEU A CA 1
ATOM 758 C C . LEU A 1 93 ? -5.852 9.471 25.857 1.00 87.44 93 LEU A C 1
ATOM 760 O O . LEU A 1 93 ? -4.847 9.833 25.250 1.00 87.44 93 LEU A O 1
ATOM 764 N N . GLU A 1 94 ? -6.849 10.307 26.139 1.00 85.75 94 GLU A N 1
ATOM 765 C CA . GLU A 1 94 ? -6.865 11.707 25.708 1.00 85.75 94 GLU A CA 1
ATOM 766 C C . GLU A 1 94 ? -5.679 12.482 26.294 1.00 85.75 94 GLU A C 1
ATOM 768 O O . GLU A 1 94 ? -4.951 13.149 25.561 1.00 85.75 94 GLU A O 1
ATOM 773 N N . LYS A 1 95 ? -5.386 12.323 27.590 1.00 89.12 95 LYS A N 1
ATOM 774 C CA . LYS A 1 95 ? -4.212 12.947 28.227 1.00 89.12 95 LYS A CA 1
ATOM 775 C C . LYS A 1 95 ? -2.890 12.467 27.623 1.00 89.12 95 LYS A C 1
ATOM 777 O O . LYS A 1 95 ? -1.948 13.259 27.544 1.00 89.12 95 LYS A O 1
ATOM 782 N N . LYS A 1 96 ? -2.791 11.198 27.209 1.00 84.75 96 LYS A N 1
ATOM 783 C CA . LYS A 1 96 ? -1.609 10.677 26.499 1.00 84.75 96 LYS A CA 1
ATOM 784 C C . LYS A 1 96 ? -1.476 11.310 25.118 1.00 84.75 96 LYS A C 1
ATOM 786 O O . LYS A 1 96 ? -0.408 11.832 24.820 1.00 84.75 96 LYS A O 1
ATOM 791 N N . ILE A 1 97 ? -2.563 11.362 24.349 1.00 81.19 97 ILE A N 1
ATOM 792 C CA . ILE A 1 97 ? -2.595 12.003 23.029 1.00 81.19 97 ILE A CA 1
ATOM 793 C C . ILE A 1 97 ? -2.236 13.484 23.155 1.00 81.19 97 ILE A C 1
ATOM 795 O O . ILE A 1 97 ? -1.357 13.957 22.452 1.00 81.19 97 ILE A O 1
ATOM 799 N N . VAL A 1 98 ? -2.837 14.225 24.089 1.00 82.94 98 VAL A N 1
ATOM 800 C CA . VAL A 1 98 ? -2.526 15.648 24.294 1.00 82.94 98 VAL A CA 1
ATOM 801 C C . VAL A 1 98 ? -1.054 15.842 24.652 1.00 82.94 98 VAL A C 1
ATOM 803 O O . VAL A 1 98 ? -0.427 16.750 24.114 1.00 82.94 98 VAL A O 1
ATOM 806 N N . LYS A 1 99 ? -0.468 14.984 25.498 1.00 80.44 99 LYS A N 1
ATOM 807 C CA . LYS A 1 99 ? 0.970 15.036 25.813 1.00 80.44 99 LYS A CA 1
ATOM 808 C C . LYS A 1 99 ? 1.855 14.714 24.607 1.00 80.44 99 LYS A C 1
ATOM 810 O O . LYS A 1 99 ? 2.880 15.370 24.436 1.00 80.44 99 LYS A O 1
ATOM 815 N N . GLU A 1 100 ? 1.478 13.734 23.793 1.00 72.06 100 GLU A N 1
ATOM 816 C CA . GLU A 1 100 ? 2.207 13.361 22.575 1.00 72.06 100 GLU A CA 1
ATOM 817 C C . GLU A 1 100 ? 2.103 14.445 21.494 1.00 72.06 100 GLU A C 1
ATOM 819 O O . GLU A 1 100 ? 3.103 14.783 20.868 1.00 72.06 100 GLU A O 1
ATOM 824 N N . VAL A 1 101 ? 0.930 15.060 21.330 1.00 70.44 101 VAL A N 1
ATOM 825 C CA . VAL A 1 101 ? 0.650 16.060 20.289 1.00 70.44 101 VAL A CA 1
ATOM 826 C C . VAL A 1 101 ? 1.112 17.471 20.697 1.00 70.44 101 VAL A C 1
ATOM 828 O O . VAL A 1 101 ? 1.565 18.234 19.844 1.00 70.44 101 VAL A O 1
ATOM 831 N N . GLN A 1 102 ? 1.072 17.846 21.987 1.00 67.38 102 GLN A N 1
ATOM 832 C CA . GLN A 1 102 ? 1.642 19.122 22.467 1.00 67.38 102 GLN A CA 1
ATOM 833 C C . GLN A 1 102 ? 3.175 19.126 22.509 1.00 67.38 102 GLN A C 1
ATOM 835 O O . GLN A 1 102 ? 3.782 20.203 22.581 1.00 67.38 102 GLN A O 1
ATOM 840 N N . ALA A 1 103 ? 3.828 17.962 22.471 1.00 57.72 103 ALA A N 1
ATOM 841 C CA . ALA A 1 103 ? 5.277 17.882 22.372 1.00 57.72 103 ALA A CA 1
ATOM 842 C C . ALA A 1 103 ? 5.725 18.370 20.983 1.00 57.72 103 ALA A C 1
ATOM 844 O O . ALA A 1 103 ? 5.803 17.606 20.033 1.00 57.72 103 ALA A O 1
ATOM 845 N N . ARG A 1 104 ? 5.988 19.682 20.888 1.00 56.56 104 ARG A N 1
ATOM 846 C CA . ARG A 1 104 ? 6.571 20.438 19.761 1.00 56.56 104 ARG A CA 1
ATOM 847 C C . ARG A 1 104 ? 7.014 19.560 18.567 1.00 56.56 104 ARG A C 1
ATOM 849 O O . ARG A 1 104 ? 8.079 18.943 18.672 1.00 56.56 104 ARG A O 1
ATOM 856 N N . PRO A 1 105 ? 6.325 19.612 17.410 1.00 58.03 105 PRO A N 1
ATOM 857 C CA . PRO A 1 105 ? 6.572 18.735 16.253 1.00 58.03 105 PRO A CA 1
ATOM 858 C C . PRO A 1 105 ? 7.972 18.855 15.615 1.00 58.03 105 PRO A C 1
ATOM 860 O O . PRO A 1 105 ? 8.295 18.120 14.695 1.00 58.03 105 PRO A O 1
ATOM 863 N N . LEU A 1 106 ? 8.818 19.772 16.094 1.00 57.59 106 LEU A N 1
ATOM 864 C CA . LEU A 1 106 ? 10.108 20.127 15.496 1.00 57.59 106 LEU A CA 1
ATOM 865 C C . LEU A 1 106 ? 11.332 19.783 16.361 1.00 57.59 106 LEU A C 1
ATOM 867 O O . LEU A 1 106 ? 12.451 20.054 15.937 1.00 57.59 106 LEU A O 1
ATOM 871 N N . ARG A 1 107 ? 11.178 19.256 17.589 1.00 55.97 107 ARG A N 1
ATOM 872 C CA . ARG A 1 107 ? 12.320 19.200 18.535 1.00 55.97 107 ARG A CA 1
ATOM 873 C C . ARG A 1 107 ? 13.056 17.861 18.614 1.00 55.97 107 ARG A C 1
ATOM 875 O O . ARG A 1 107 ? 14.136 17.822 19.195 1.00 55.97 107 ARG A O 1
ATOM 882 N N . LYS A 1 108 ? 12.523 16.776 18.058 1.00 63.59 108 LYS A N 1
ATOM 883 C CA . LYS A 1 108 ? 13.217 15.483 18.053 1.00 63.59 108 LYS A CA 1
ATOM 884 C C . LYS A 1 108 ? 13.143 14.876 16.663 1.00 63.59 108 LYS A C 1
ATOM 886 O O . LYS A 1 108 ? 12.210 14.148 16.366 1.00 63.59 108 LYS A O 1
ATOM 891 N N . PHE A 1 109 ? 14.133 15.205 15.834 1.00 63.38 109 PHE A N 1
ATOM 892 C CA . PHE A 1 109 ? 14.527 14.324 14.739 1.00 63.38 109 PHE A CA 1
ATOM 893 C C . PHE A 1 109 ? 14.848 12.971 15.374 1.00 63.38 109 PHE A C 1
ATOM 895 O O . PHE A 1 109 ? 15.838 12.851 16.099 1.00 63.38 109 PHE A O 1
ATOM 902 N N . ASP A 1 110 ? 13.960 11.999 15.203 1.00 78.31 110 ASP A N 1
ATOM 903 C CA . ASP A 1 110 ? 14.188 10.654 15.711 1.00 78.31 110 ASP A CA 1
ATOM 904 C C . ASP A 1 110 ? 15.027 9.873 14.688 1.00 78.31 110 ASP A C 1
ATOM 906 O O . ASP A 1 110 ? 15.009 10.158 13.485 1.00 78.31 110 ASP A O 1
ATOM 910 N N . ILE A 1 111 ? 15.742 8.843 15.136 1.00 81.56 111 ILE A N 1
ATOM 911 C CA . ILE A 1 111 ? 16.511 7.951 14.247 1.00 81.56 111 ILE A CA 1
ATOM 912 C C . ILE A 1 111 ? 15.574 7.317 13.204 1.00 81.56 111 ILE A C 1
ATOM 914 O O . ILE A 1 111 ? 15.961 7.056 12.064 1.00 81.56 111 ILE A O 1
ATOM 918 N N . LYS A 1 112 ? 14.298 7.142 13.564 1.00 75.38 112 LYS A N 1
ATOM 919 C CA . LYS A 1 112 ? 13.238 6.699 12.653 1.00 75.38 112 LYS A CA 1
ATOM 920 C C . LYS A 1 112 ? 13.056 7.635 11.458 1.00 75.38 112 LYS A C 1
ATOM 922 O O . LYS A 1 112 ? 12.834 7.144 10.355 1.00 75.38 112 LYS A O 1
ATOM 927 N N . ASP A 1 113 ? 13.156 8.947 11.647 1.00 76.44 113 ASP A N 1
ATOM 928 C CA . ASP A 1 113 ? 12.973 9.919 10.565 1.00 76.44 113 ASP A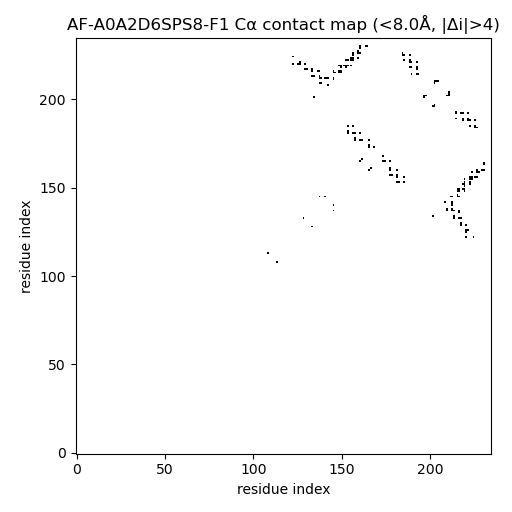 CA 1
ATOM 929 C C . ASP A 1 113 ? 14.201 9.984 9.655 1.00 76.44 113 ASP A C 1
ATOM 931 O O . ASP A 1 113 ? 14.052 10.106 8.440 1.00 76.44 113 ASP A O 1
ATOM 935 N N . ILE A 1 114 ? 15.400 9.770 10.208 1.00 80.44 114 ILE A N 1
ATOM 936 C CA . ILE A 1 114 ? 16.622 9.566 9.415 1.00 80.44 114 ILE A CA 1
ATOM 937 C C . ILE A 1 114 ? 16.481 8.314 8.542 1.00 80.44 114 ILE A C 1
ATOM 939 O O . ILE A 1 114 ? 16.729 8.379 7.341 1.00 80.44 114 ILE A O 1
ATOM 943 N N . ASN A 1 115 ? 16.010 7.196 9.102 1.00 72.50 115 ASN A N 1
ATOM 944 C CA . ASN A 1 115 ? 15.806 5.964 8.337 1.00 72.50 115 ASN A CA 1
ATOM 945 C C . ASN A 1 115 ? 14.766 6.142 7.220 1.00 72.50 115 ASN A C 1
ATOM 947 O O . ASN A 1 115 ? 15.002 5.705 6.095 1.00 72.50 115 ASN A O 1
ATOM 951 N N . LYS A 1 116 ? 13.649 6.834 7.486 1.00 76.44 116 LYS A N 1
ATOM 952 C CA . LYS A 1 116 ? 12.670 7.193 6.443 1.00 76.44 116 LYS A CA 1
ATOM 953 C C . LYS A 1 116 ? 13.298 8.074 5.361 1.00 76.44 116 LYS A C 1
ATOM 955 O O . LYS A 1 116 ? 13.049 7.844 4.181 1.00 76.44 116 LYS A O 1
ATOM 960 N N . GLY A 1 117 ? 14.125 9.044 5.755 1.00 77.00 117 GLY A N 1
ATOM 961 C CA . GLY A 1 117 ? 14.855 9.918 4.839 1.00 77.00 117 GLY A CA 1
ATOM 962 C C . GLY A 1 117 ? 15.832 9.152 3.946 1.00 77.00 117 GLY A C 1
ATOM 963 O O . GLY A 1 117 ? 15.833 9.361 2.737 1.00 77.00 117 GLY A O 1
ATOM 964 N N . ILE A 1 118 ? 16.599 8.214 4.510 1.00 78.19 118 ILE A N 1
ATOM 965 C CA . ILE A 1 118 ? 17.528 7.353 3.759 1.00 78.19 118 ILE A CA 1
ATOM 966 C C . ILE A 1 118 ? 16.763 6.462 2.778 1.00 78.19 118 ILE A C 1
ATOM 968 O O . ILE A 1 118 ? 17.145 6.381 1.615 1.00 78.19 118 ILE A O 1
ATOM 972 N N . ILE A 1 119 ? 15.666 5.832 3.213 1.00 73.50 119 ILE A N 1
ATOM 973 C CA . ILE A 1 119 ? 14.832 4.992 2.340 1.00 73.50 119 ILE A CA 1
ATOM 974 C C . ILE A 1 119 ? 14.236 5.834 1.207 1.00 73.50 119 ILE A C 1
ATOM 976 O O . ILE A 1 119 ? 14.313 5.439 0.047 1.00 73.50 119 ILE A O 1
ATOM 980 N N . GLY A 1 120 ? 13.701 7.018 1.518 1.00 73.88 120 GLY A N 1
ATOM 981 C CA . GLY A 1 120 ? 13.159 7.938 0.520 1.00 73.88 120 GLY A CA 1
ATOM 982 C C . GLY A 1 120 ? 14.213 8.415 -0.480 1.00 73.88 120 GLY A C 1
ATOM 983 O O . GLY A 1 120 ? 13.968 8.390 -1.684 1.00 73.88 120 GLY A O 1
ATOM 984 N N . ALA A 1 121 ? 15.405 8.786 -0.006 1.00 79.62 121 ALA A N 1
ATOM 985 C CA . ALA A 1 121 ? 16.518 9.200 -0.857 1.00 79.62 121 ALA A CA 1
ATOM 986 C C . ALA A 1 121 ? 17.024 8.048 -1.735 1.00 79.62 121 ALA A C 1
ATOM 988 O O . ALA A 1 121 ? 17.230 8.239 -2.930 1.00 79.62 121 ALA A O 1
ATOM 989 N N . PHE A 1 122 ? 17.163 6.843 -1.176 1.00 74.44 122 PHE A N 1
ATOM 990 C CA . PHE A 1 122 ? 17.542 5.648 -1.927 1.00 74.44 122 PHE A CA 1
ATOM 991 C C . PHE A 1 122 ? 16.524 5.343 -3.028 1.00 74.44 122 PHE A C 1
ATOM 993 O O . PHE A 1 122 ? 16.903 5.187 -4.186 1.00 74.44 122 PHE A O 1
ATOM 1000 N N . ILE A 1 123 ? 15.229 5.340 -2.698 1.00 77.00 123 ILE A N 1
ATOM 1001 C CA . ILE A 1 123 ? 14.160 5.139 -3.683 1.00 77.00 123 ILE A CA 1
ATOM 1002 C C . ILE A 1 123 ? 14.194 6.240 -4.741 1.00 77.00 123 ILE A C 1
ATOM 1004 O O . ILE A 1 123 ? 14.083 5.929 -5.919 1.00 77.00 123 ILE A O 1
ATOM 1008 N N . GLY A 1 124 ? 14.397 7.502 -4.355 1.00 78.06 124 GLY A N 1
ATOM 1009 C CA . GLY A 1 124 ? 14.487 8.625 -5.288 1.00 78.06 124 GLY A CA 1
ATOM 1010 C C . GLY A 1 124 ? 15.657 8.497 -6.265 1.00 78.06 124 GLY A C 1
ATOM 1011 O O . GLY A 1 124 ? 15.469 8.654 -7.470 1.00 78.06 124 GLY A O 1
ATOM 1012 N N . VAL A 1 125 ? 16.845 8.147 -5.766 1.00 75.75 125 VAL A N 1
ATOM 1013 C CA . VAL A 1 125 ? 18.041 7.921 -6.590 1.00 75.75 125 VAL A CA 1
ATOM 1014 C C . VAL A 1 125 ? 17.816 6.740 -7.528 1.00 75.75 125 VAL A C 1
ATOM 1016 O O . VAL A 1 125 ? 17.958 6.887 -8.739 1.00 75.75 125 VAL A O 1
ATOM 1019 N N . VAL A 1 126 ? 17.401 5.584 -7.007 1.00 75.00 126 VAL A N 1
ATOM 1020 C CA . VAL A 1 126 ? 17.181 4.388 -7.830 1.00 75.00 126 VAL A CA 1
ATOM 1021 C C . VAL A 1 126 ? 16.058 4.619 -8.845 1.00 75.00 126 VAL A C 1
ATOM 1023 O O . VAL A 1 126 ? 16.200 4.208 -9.993 1.00 75.00 126 VAL A O 1
ATOM 1026 N N . ALA A 1 127 ? 14.981 5.315 -8.476 1.00 78.31 127 ALA A N 1
ATOM 1027 C CA . ALA A 1 127 ? 13.912 5.693 -9.398 1.00 78.31 127 ALA A CA 1
ATOM 1028 C C . ALA A 1 127 ? 14.433 6.603 -10.513 1.00 78.31 127 ALA A C 1
ATOM 1030 O O . ALA A 1 127 ? 14.150 6.345 -11.678 1.00 78.31 127 ALA A O 1
ATOM 1031 N N . HIS A 1 128 ? 15.230 7.621 -10.184 1.00 82.12 128 HIS A N 1
ATOM 1032 C CA . HIS A 1 128 ? 15.813 8.525 -11.172 1.00 82.12 128 HIS A CA 1
ATOM 1033 C C . HIS A 1 128 ? 16.741 7.787 -12.148 1.00 82.12 128 HIS A C 1
ATOM 1035 O O . HIS A 1 128 ? 16.571 7.889 -13.364 1.00 82.12 128 HIS A O 1
ATOM 1041 N N . PHE A 1 129 ? 17.666 6.975 -11.627 1.00 78.31 129 PHE A N 1
ATOM 1042 C CA . PHE A 1 129 ? 18.564 6.158 -12.444 1.00 78.31 129 PHE A CA 1
ATOM 1043 C C . PHE A 1 129 ? 17.791 5.142 -13.286 1.00 78.31 129 PHE A C 1
ATOM 1045 O O . PHE A 1 129 ? 18.021 5.029 -14.485 1.00 78.31 129 PHE A O 1
ATOM 1052 N N . GLY A 1 130 ? 16.831 4.439 -12.698 1.00 79.19 130 GLY A N 1
ATOM 1053 C CA . GLY A 1 130 ? 16.010 3.484 -13.428 1.00 79.19 130 GLY A CA 1
ATOM 1054 C C . GLY A 1 130 ? 15.085 4.127 -14.455 1.00 79.19 130 GLY A C 1
ATOM 1055 O O . GLY A 1 130 ? 14.700 3.459 -15.404 1.00 79.19 130 GLY A O 1
ATOM 1056 N N . PHE A 1 131 ? 14.762 5.413 -14.322 1.00 78.75 131 PHE A N 1
ATOM 1057 C CA . PHE A 1 131 ? 14.003 6.143 -15.330 1.00 78.75 131 PHE A CA 1
ATOM 1058 C C . PHE A 1 131 ? 14.880 6.553 -16.519 1.00 78.75 131 PHE A C 1
ATOM 1060 O O . PHE A 1 131 ? 14.501 6.324 -17.667 1.00 78.75 131 PHE A O 1
ATOM 1067 N N . ILE A 1 132 ? 16.076 7.089 -16.252 1.00 82.31 132 ILE A N 1
ATOM 1068 C CA . ILE A 1 132 ? 17.039 7.489 -17.292 1.00 82.31 132 ILE A CA 1
ATOM 1069 C C . ILE A 1 132 ? 17.576 6.260 -18.034 1.00 82.31 132 ILE A C 1
ATOM 1071 O O . ILE A 1 132 ? 17.452 6.157 -19.254 1.00 82.31 132 ILE A O 1
ATOM 1075 N N . TYR A 1 133 ? 18.119 5.293 -17.298 1.00 85.88 133 TYR A N 1
ATOM 1076 C CA . TYR A 1 133 ? 18.730 4.093 -17.871 1.00 85.88 133 TYR A CA 1
ATOM 1077 C C . TYR A 1 133 ? 17.709 3.007 -18.213 1.00 85.88 133 TYR A C 1
ATOM 1079 O O . TYR A 1 133 ? 18.013 2.086 -18.971 1.00 85.88 133 TYR A O 1
ATOM 1087 N N . GLY A 1 134 ? 16.472 3.112 -17.716 1.00 85.12 134 GLY A N 1
ATOM 1088 C CA . GLY A 1 134 ? 15.412 2.143 -17.999 1.00 85.12 134 GLY A CA 1
ATOM 1089 C C . GLY A 1 134 ? 15.137 1.987 -19.488 1.00 85.12 134 GLY A C 1
ATOM 1090 O O . GLY A 1 134 ? 14.882 0.874 -19.942 1.00 85.12 134 GLY A O 1
ATOM 1091 N N . LYS A 1 135 ? 15.267 3.068 -20.267 1.00 84.94 135 LYS A N 1
ATOM 1092 C CA . LYS A 1 135 ? 15.131 3.025 -21.728 1.00 84.94 135 LYS A CA 1
ATOM 1093 C C . LYS A 1 135 ? 16.232 2.193 -22.389 1.00 84.94 135 LYS A C 1
ATOM 1095 O O . LYS A 1 135 ? 15.944 1.394 -23.276 1.00 84.94 135 LYS A O 1
ATOM 1100 N N . GLU A 1 136 ? 17.482 2.358 -21.969 1.00 89.94 136 GLU A N 1
ATOM 1101 C CA . GLU A 1 136 ? 18.614 1.598 -22.516 1.00 89.94 136 GLU A CA 1
ATOM 1102 C C . GLU A 1 136 ? 18.523 0.117 -22.141 1.00 89.94 136 GLU A C 1
ATOM 1104 O O . GLU A 1 136 ? 18.681 -0.755 -22.997 1.00 89.94 136 GLU A O 1
ATOM 1109 N N . ILE A 1 137 ? 18.166 -0.167 -20.887 1.00 89.69 137 ILE A N 1
ATOM 1110 C CA . ILE A 1 137 ? 17.943 -1.530 -20.395 1.00 89.69 137 ILE A CA 1
ATOM 1111 C C . ILE A 1 137 ? 16.779 -2.190 -21.152 1.00 89.69 137 ILE A C 1
ATOM 1113 O O . ILE A 1 137 ? 16.879 -3.347 -21.564 1.00 89.69 137 ILE A O 1
ATOM 1117 N N . ALA A 1 138 ? 15.691 -1.456 -21.404 1.00 92.06 138 ALA A N 1
ATOM 1118 C CA . ALA A 1 138 ? 14.533 -1.966 -22.133 1.00 92.06 138 ALA A CA 1
ATOM 1119 C C . ALA A 1 138 ? 14.869 -2.395 -23.569 1.00 92.06 138 ALA A C 1
ATOM 1121 O O . ALA A 1 138 ? 14.313 -3.387 -24.045 1.00 92.06 138 ALA A O 1
ATOM 1122 N N . LYS A 1 139 ? 15.809 -1.718 -24.242 1.00 92.75 139 LYS A N 1
ATOM 1123 C CA . LYS A 1 139 ? 16.250 -2.094 -25.598 1.00 92.75 139 LYS A CA 1
ATOM 1124 C C . LYS A 1 139 ? 16.929 -3.464 -25.641 1.00 92.75 139 LYS A C 1
ATOM 1126 O O . LYS A 1 139 ? 16.753 -4.202 -26.606 1.00 92.75 139 LYS A O 1
ATOM 1131 N N . GLN A 1 140 ? 17.666 -3.826 -24.592 1.00 95.62 140 GLN A N 1
ATOM 1132 C CA . GLN A 1 140 ? 18.415 -5.089 -24.525 1.00 95.62 140 GLN A CA 1
ATOM 1133 C C . GLN A 1 140 ? 17.561 -6.281 -24.068 1.00 95.62 140 GLN A C 1
ATOM 1135 O O . GLN A 1 140 ? 17.981 -7.437 -24.158 1.00 95.62 140 GLN A O 1
ATOM 1140 N N . ILE A 1 141 ? 16.354 -6.024 -23.564 1.00 96.25 141 ILE A N 1
ATOM 1141 C CA . ILE A 1 141 ? 15.494 -7.048 -22.977 1.00 96.25 141 ILE A CA 1
ATOM 1142 C C . ILE A 1 141 ? 14.540 -7.632 -24.029 1.00 96.25 141 ILE A C 1
ATOM 1144 O O . ILE A 1 141 ? 13.930 -6.931 -24.842 1.00 96.25 141 ILE A O 1
ATOM 1148 N N . SER A 1 142 ? 14.393 -8.959 -24.016 1.00 97.62 142 SER A N 1
ATOM 1149 C CA . SER A 1 142 ? 13.392 -9.657 -24.824 1.00 97.62 142 SER A CA 1
ATOM 1150 C C . SER A 1 142 ? 11.989 -9.445 -24.254 1.00 97.62 142 SER A C 1
ATOM 1152 O O . SER A 1 142 ? 11.808 -9.284 -23.048 1.00 97.62 142 SER A O 1
ATOM 1154 N N . THR A 1 143 ? 10.965 -9.511 -25.103 1.00 97.50 143 THR A N 1
ATOM 1155 C CA . THR A 1 143 ? 9.567 -9.349 -24.672 1.00 97.50 143 THR A CA 1
AT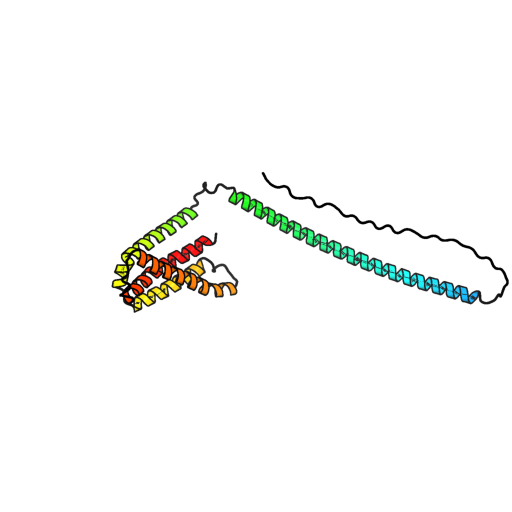OM 1156 C C . THR A 1 143 ? 9.171 -10.371 -23.601 1.00 97.50 143 THR A C 1
ATOM 1158 O O . THR A 1 143 ? 8.499 -10.017 -22.642 1.00 97.50 143 THR A O 1
ATOM 1161 N N . SER A 1 144 ? 9.673 -11.609 -23.694 1.00 97.88 144 SER A N 1
ATOM 1162 C CA . SER A 1 144 ? 9.451 -12.656 -22.686 1.00 97.88 144 SER A CA 1
ATOM 1163 C C . SER A 1 144 ? 10.019 -12.295 -21.312 1.00 97.88 144 SER A C 1
ATOM 1165 O O . SER A 1 144 ? 9.337 -12.444 -20.299 1.00 97.88 144 SER A O 1
ATOM 1167 N N . ARG A 1 145 ? 11.253 -11.778 -21.268 1.00 97.31 145 ARG A N 1
ATOM 1168 C CA . ARG A 1 145 ? 11.885 -11.306 -20.030 1.00 97.31 145 ARG A CA 1
ATOM 1169 C C . ARG A 1 145 ? 11.142 -10.093 -19.471 1.00 97.31 145 ARG A C 1
ATOM 1171 O O . ARG A 1 145 ? 10.927 -10.037 -18.267 1.00 97.31 145 ARG A O 1
ATOM 1178 N N . ALA A 1 146 ? 10.686 -9.178 -20.328 1.00 97.19 146 ALA A N 1
ATOM 1179 C CA . ALA A 1 146 ? 9.860 -8.043 -19.919 1.00 97.19 146 ALA A CA 1
ATOM 1180 C C . ALA A 1 146 ? 8.542 -8.496 -19.262 1.00 97.19 146 ALA A C 1
ATOM 1182 O O . ALA A 1 146 ? 8.204 -8.003 -18.190 1.00 97.19 146 ALA A O 1
ATOM 1183 N N . SER A 1 147 ? 7.839 -9.486 -19.820 1.00 97.75 147 SER A N 1
ATOM 1184 C CA . SER A 1 147 ? 6.631 -10.048 -19.192 1.00 97.75 147 SER A CA 1
ATOM 1185 C C . SER A 1 147 ? 6.905 -10.658 -17.820 1.00 97.75 147 SER A C 1
ATOM 1187 O O . SER A 1 147 ? 6.116 -10.478 -16.893 1.00 97.75 147 SER A O 1
ATOM 1189 N N . LEU A 1 148 ? 8.044 -11.337 -17.676 1.00 97.94 148 LEU A N 1
ATOM 1190 C CA . LEU A 1 148 ? 8.478 -11.933 -16.415 1.00 97.94 148 LEU A CA 1
ATOM 1191 C C . LEU A 1 148 ? 8.787 -10.856 -15.363 1.00 97.94 148 LEU A C 1
ATOM 1193 O O . LEU A 1 148 ? 8.355 -10.981 -14.221 1.00 97.94 148 LEU A O 1
ATOM 1197 N N . ILE A 1 149 ? 9.453 -9.766 -15.760 1.00 96.81 149 ILE A N 1
ATOM 1198 C CA . ILE A 1 149 ? 9.717 -8.604 -14.897 1.00 96.81 149 ILE A CA 1
ATOM 1199 C C . ILE A 1 149 ? 8.409 -7.925 -14.480 1.00 96.81 149 ILE A C 1
ATOM 1201 O O . ILE A 1 149 ? 8.229 -7.620 -13.303 1.00 96.81 149 ILE A O 1
ATOM 1205 N N . LEU A 1 150 ? 7.477 -7.723 -15.415 1.00 96.44 150 LEU A N 1
ATOM 1206 C CA . LEU A 1 150 ? 6.171 -7.125 -15.135 1.00 96.44 150 LEU A CA 1
ATOM 1207 C C . LEU A 1 150 ? 5.405 -7.972 -14.103 1.00 96.44 150 LEU A C 1
ATOM 1209 O O . LEU A 1 150 ? 4.968 -7.459 -13.074 1.00 96.44 150 LEU A O 1
ATOM 1213 N N . PHE A 1 151 ? 5.326 -9.289 -14.310 1.00 97.56 151 PHE A N 1
ATOM 1214 C CA . PHE A 1 151 ? 4.706 -10.207 -13.353 1.00 97.56 151 PHE A CA 1
ATOM 1215 C C . PHE A 1 151 ? 5.414 -10.196 -11.991 1.00 97.56 151 PHE A C 1
ATOM 1217 O O . PHE A 1 151 ? 4.766 -10.127 -10.946 1.00 97.56 151 PHE A O 1
ATOM 1224 N N . PHE A 1 152 ? 6.747 -10.207 -11.992 1.00 97.19 152 PHE A N 1
ATOM 1225 C CA . PHE A 1 152 ? 7.544 -10.143 -10.773 1.00 97.19 152 PHE A CA 1
ATOM 1226 C C . PHE A 1 152 ? 7.319 -8.838 -10.000 1.00 97.19 152 PHE A C 1
ATOM 1228 O O . PHE A 1 152 ? 7.179 -8.871 -8.781 1.00 97.19 152 PHE A O 1
ATOM 1235 N N . SER A 1 153 ? 7.214 -7.696 -10.684 1.00 96.38 153 SER A N 1
ATOM 1236 C CA . SER A 1 153 ? 6.923 -6.404 -10.047 1.00 96.38 153 SER A CA 1
ATOM 1237 C C . SER A 1 153 ? 5.559 -6.403 -9.346 1.00 96.38 153 SER A C 1
ATOM 1239 O O . SER A 1 153 ? 5.427 -5.888 -8.234 1.00 96.38 153 SER A O 1
ATOM 1241 N N . TYR A 1 154 ? 4.563 -7.057 -9.950 1.00 96.94 154 TYR A N 1
ATOM 1242 C CA . TYR A 1 154 ? 3.252 -7.238 -9.343 1.00 96.94 154 TYR A CA 1
ATOM 1243 C C . TYR A 1 154 ? 3.314 -8.153 -8.110 1.00 96.94 154 TYR A C 1
ATOM 1245 O O . TYR A 1 154 ? 2.706 -7.879 -7.076 1.00 96.94 154 TYR A O 1
ATOM 1253 N N . PHE A 1 155 ? 4.098 -9.227 -8.173 1.00 96.50 155 PHE A N 1
ATOM 1254 C CA . PHE A 1 155 ? 4.329 -10.073 -7.005 1.00 96.50 155 PHE A CA 1
ATOM 1255 C C . PHE A 1 155 ? 5.041 -9.305 -5.877 1.00 96.50 155 PHE A C 1
ATOM 1257 O O . PHE A 1 155 ? 4.634 -9.388 -4.719 1.00 96.50 155 PHE A O 1
ATOM 1264 N N . MET A 1 156 ? 6.040 -8.487 -6.216 1.00 94.81 156 MET A N 1
ATOM 1265 C CA . MET A 1 156 ? 6.749 -7.617 -5.273 1.00 94.81 156 MET A CA 1
ATOM 1266 C C . MET A 1 156 ? 5.802 -6.671 -4.529 1.00 94.81 156 MET A C 1
ATOM 1268 O O . MET A 1 156 ? 5.920 -6.553 -3.309 1.00 94.81 156 MET A O 1
ATOM 1272 N N . ILE A 1 157 ? 4.843 -6.033 -5.215 1.00 94.00 157 ILE A N 1
ATOM 1273 C CA . ILE A 1 157 ? 3.900 -5.129 -4.537 1.00 94.00 157 ILE A CA 1
ATOM 1274 C C . ILE A 1 157 ? 2.996 -5.878 -3.553 1.00 94.00 157 ILE A C 1
ATOM 1276 O O . ILE A 1 157 ? 2.730 -5.368 -2.467 1.00 94.00 157 ILE A O 1
ATOM 1280 N N . ILE A 1 158 ? 2.577 -7.106 -3.882 1.00 94.25 158 ILE A N 1
ATOM 1281 C CA . ILE A 1 158 ? 1.784 -7.953 -2.979 1.00 94.25 158 ILE A CA 1
ATOM 1282 C C . ILE A 1 158 ? 2.594 -8.300 -1.730 1.00 94.25 158 ILE A C 1
ATOM 1284 O O . ILE A 1 158 ? 2.080 -8.166 -0.620 1.00 94.25 158 ILE A O 1
ATOM 1288 N N . VAL A 1 159 ? 3.849 -8.727 -1.905 1.00 93.31 159 VAL A N 1
ATOM 1289 C CA . VAL A 1 159 ? 4.741 -9.085 -0.791 1.00 93.31 159 VAL A CA 1
ATOM 1290 C C . VAL A 1 159 ? 4.994 -7.880 0.109 1.00 93.31 159 VAL A C 1
ATOM 1292 O O . VAL A 1 159 ? 4.852 -7.999 1.324 1.00 93.31 159 VAL A O 1
ATOM 1295 N N . LEU A 1 160 ? 5.296 -6.714 -0.472 1.00 91.62 160 LEU A N 1
ATOM 1296 C CA . LEU A 1 160 ? 5.444 -5.483 0.300 1.00 91.62 160 LEU A CA 1
ATOM 1297 C C . LEU A 1 160 ? 4.170 -5.191 1.081 1.00 91.62 160 LEU A C 1
ATOM 1299 O O . LEU A 1 160 ? 4.219 -5.131 2.301 1.00 91.62 160 LEU A O 1
ATOM 1303 N N . MET A 1 161 ? 3.020 -5.089 0.414 1.00 90.44 161 MET A N 1
ATOM 1304 C CA . MET A 1 161 ? 1.751 -4.802 1.086 1.00 90.44 161 MET A CA 1
ATOM 1305 C C . MET A 1 161 ? 1.412 -5.799 2.202 1.00 90.44 161 MET A C 1
ATOM 1307 O O . MET A 1 161 ? 0.817 -5.416 3.213 1.00 90.44 161 MET A O 1
ATOM 1311 N N . TYR A 1 162 ? 1.773 -7.070 2.034 1.00 91.06 162 TYR A N 1
ATOM 1312 C CA . TYR A 1 162 ? 1.607 -8.084 3.067 1.00 91.06 162 TYR A CA 1
ATOM 1313 C C . TYR A 1 162 ? 2.465 -7.779 4.301 1.00 91.06 162 TYR A C 1
ATOM 1315 O O . TYR A 1 162 ? 1.915 -7.662 5.402 1.00 91.06 162 TYR A O 1
ATOM 1323 N N . GLU A 1 163 ? 3.771 -7.572 4.112 1.00 87.94 163 GLU A N 1
ATOM 1324 C CA . GLU A 1 163 ? 4.709 -7.248 5.196 1.00 87.94 163 GLU A CA 1
ATOM 1325 C C . GLU A 1 163 ? 4.358 -5.933 5.894 1.00 87.94 163 GLU A C 1
ATOM 1327 O O . GLU A 1 163 ? 4.450 -5.830 7.115 1.00 87.94 163 GLU A O 1
ATOM 1332 N N . THR A 1 164 ? 3.928 -4.928 5.132 1.00 83.62 164 THR A N 1
ATOM 1333 C CA . THR A 1 164 ? 3.713 -3.575 5.654 1.00 83.62 164 THR A CA 1
ATOM 1334 C C . THR A 1 164 ? 2.416 -3.442 6.442 1.00 83.62 164 THR A C 1
ATOM 1336 O O . THR A 1 164 ? 2.302 -2.574 7.306 1.00 83.62 164 THR A O 1
ATOM 1339 N N . GLY A 1 165 ? 1.404 -4.248 6.116 1.00 77.50 165 GLY A N 1
ATOM 1340 C CA . GLY A 1 165 ? 0.038 -3.876 6.449 1.00 77.50 165 GLY A CA 1
ATOM 1341 C C . GLY A 1 165 ? -0.906 -4.993 6.840 1.00 77.50 165 GLY A C 1
ATOM 1342 O O . GLY A 1 165 ? -2.008 -4.684 7.303 1.00 77.50 165 GLY A O 1
ATOM 1343 N N . TYR A 1 166 ? -0.528 -6.247 6.615 1.00 81.88 166 TYR A N 1
ATOM 1344 C CA . TYR A 1 166 ? -1.412 -7.389 6.837 1.00 81.88 166 TYR A CA 1
ATOM 1345 C C . TYR A 1 166 ? -0.767 -8.509 7.650 1.00 81.88 166 TYR A C 1
ATOM 1347 O O . TYR A 1 166 ? -1.489 -9.411 8.070 1.00 81.88 166 TYR A O 1
ATOM 1355 N N . ARG A 1 167 ? 0.536 -8.426 7.948 1.00 82.12 167 ARG A N 1
ATOM 1356 C CA . ARG A 1 167 ? 1.242 -9.410 8.777 1.00 82.12 167 ARG A CA 1
ATOM 1357 C C . ARG A 1 167 ? 0.618 -9.593 10.164 1.00 82.12 167 ARG A C 1
ATOM 1359 O O . ARG A 1 167 ? 0.496 -10.720 10.631 1.00 82.12 167 ARG A O 1
ATOM 1366 N N . ASP A 1 168 ? 0.164 -8.504 10.784 1.00 79.38 168 ASP A N 1
ATOM 1367 C CA . ASP A 1 168 ? -0.367 -8.524 12.156 1.00 79.38 168 ASP A CA 1
ATOM 1368 C C . ASP A 1 168 ? -1.898 -8.710 12.221 1.00 79.38 168 ASP A C 1
ATOM 1370 O O . ASP A 1 168 ? -2.479 -8.862 13.299 1.00 79.38 168 ASP A O 1
ATOM 1374 N N . ILE A 1 169 ? -2.582 -8.732 11.071 1.00 82.38 169 ILE A N 1
ATOM 1375 C CA . ILE A 1 169 ? -4.041 -8.851 11.004 1.00 82.38 169 ILE A CA 1
ATOM 1376 C C . ILE A 1 169 ? -4.436 -10.334 11.019 1.00 82.38 169 ILE A C 1
ATOM 1378 O O . ILE A 1 169 ? -4.374 -11.025 10.005 1.00 82.38 169 ILE A O 1
ATOM 1382 N N . LYS A 1 170 ? -4.914 -10.826 12.171 1.00 81.31 170 LYS A N 1
ATOM 1383 C CA . LYS A 1 170 ? -5.366 -12.226 12.339 1.00 81.31 170 LYS A CA 1
ATOM 1384 C C . LYS A 1 170 ? -6.668 -12.565 11.598 1.00 81.31 170 LYS A C 1
ATOM 1386 O O . LYS A 1 170 ? -7.014 -13.736 11.443 1.00 81.31 170 LYS A O 1
ATOM 1391 N N . GLU A 1 171 ? -7.413 -11.565 11.137 1.00 86.62 171 GLU A N 1
ATOM 1392 C CA . GLU A 1 171 ? -8.679 -11.777 10.441 1.00 86.62 171 GLU A CA 1
ATOM 1393 C C . GLU A 1 171 ? -8.471 -12.217 8.985 1.00 86.62 171 GLU A C 1
ATOM 1395 O O . GLU A 1 171 ? -8.149 -11.421 8.101 1.00 86.62 171 GLU A O 1
ATOM 1400 N N . LYS A 1 172 ? -8.783 -13.489 8.699 1.00 83.81 172 LYS A N 1
ATOM 1401 C CA . LYS A 1 172 ? -8.737 -14.074 7.342 1.00 83.81 172 LYS A CA 1
ATOM 1402 C C . LYS A 1 172 ? -9.525 -13.272 6.293 1.00 83.81 172 LYS A C 1
ATOM 1404 O O . LYS A 1 172 ? -9.213 -13.335 5.106 1.00 83.81 172 LYS A O 1
ATOM 1409 N N . ARG A 1 173 ? -10.545 -12.509 6.709 1.00 82.81 173 ARG A N 1
ATOM 1410 C CA . ARG A 1 173 ? -11.378 -11.693 5.810 1.00 82.81 173 ARG A CA 1
ATOM 1411 C C . ARG A 1 173 ? -10.596 -10.537 5.178 1.00 82.81 173 ARG A C 1
ATOM 1413 O O . ARG A 1 173 ? -10.819 -10.236 4.006 1.00 82.81 173 ARG A O 1
ATOM 1420 N N . LEU A 1 174 ? -9.662 -9.937 5.916 1.00 80.06 174 LEU A N 1
ATOM 1421 C CA . LEU A 1 174 ? -8.843 -8.815 5.450 1.00 80.06 174 LEU A CA 1
ATOM 1422 C C . LEU A 1 174 ? -7.802 -9.252 4.406 1.00 80.06 174 LEU A C 1
ATOM 1424 O O . LEU A 1 174 ? -7.564 -8.517 3.447 1.00 80.06 174 LEU A O 1
ATOM 1428 N N . LEU A 1 175 ? -7.290 -10.485 4.495 1.00 84.62 175 LEU A N 1
ATOM 1429 C CA . LEU A 1 175 ? -6.372 -11.053 3.496 1.00 84.62 175 LEU A CA 1
ATOM 1430 C C . LEU A 1 175 ? -7.001 -11.171 2.097 1.00 84.62 175 LEU A C 1
ATOM 1432 O O . LEU A 1 175 ? -6.308 -11.018 1.096 1.00 84.62 175 LEU A O 1
ATOM 1436 N N . ARG A 1 176 ? -8.325 -11.369 1.995 1.00 89.38 176 ARG A N 1
ATOM 1437 C CA . ARG A 1 176 ? -9.022 -11.443 0.694 1.00 89.38 176 ARG A CA 1
ATOM 1438 C C . ARG A 1 176 ? -9.121 -10.083 -0.014 1.00 89.38 176 ARG A C 1
ATOM 1440 O O . ARG A 1 176 ? -9.323 -10.040 -1.226 1.00 89.38 176 ARG A O 1
ATOM 1447 N N . ILE A 1 177 ? -8.997 -8.979 0.725 1.00 90.56 177 ILE A N 1
ATOM 1448 C CA . ILE A 1 177 ? -9.061 -7.611 0.182 1.00 90.56 177 ILE A CA 1
ATOM 1449 C C . ILE A 1 177 ? -7.690 -7.171 -0.356 1.00 90.56 177 ILE A C 1
ATOM 1451 O O . ILE A 1 177 ? -7.631 -6.397 -1.311 1.00 90.56 177 ILE A O 1
ATOM 1455 N N . LEU A 1 178 ? -6.603 -7.718 0.200 1.00 90.81 178 LEU A N 1
ATOM 1456 C CA . LEU A 1 178 ? -5.220 -7.409 -0.169 1.00 90.81 178 LEU A CA 1
ATOM 1457 C C . LEU A 1 178 ? -4.950 -7.481 -1.682 1.00 90.81 178 LEU A C 1
ATOM 1459 O O . LEU A 1 178 ? -4.514 -6.465 -2.224 1.00 90.81 178 LEU A O 1
ATOM 1463 N N . PRO A 1 179 ? -5.248 -8.584 -2.404 1.00 92.44 179 PRO A N 1
ATOM 1464 C CA . PRO A 1 179 ? -4.935 -8.661 -3.829 1.00 92.44 179 PRO A CA 1
ATOM 1465 C C . PRO A 1 179 ? -5.671 -7.590 -4.637 1.00 92.44 179 PRO A C 1
ATOM 1467 O O . PRO A 1 179 ? -5.073 -6.999 -5.523 1.00 92.44 179 PRO A O 1
ATOM 1470 N N . LYS A 1 180 ? -6.925 -7.260 -4.291 1.00 94.12 180 LYS A N 1
ATOM 1471 C CA . LYS A 1 180 ? -7.688 -6.211 -4.991 1.00 94.12 180 LYS A CA 1
ATOM 1472 C C . LYS A 1 180 ? -7.040 -4.838 -4.834 1.00 94.12 180 LYS A C 1
ATOM 1474 O O . LYS A 1 180 ? -6.946 -4.089 -5.803 1.00 94.12 180 LYS A O 1
ATOM 1479 N N . ARG A 1 181 ? -6.590 -4.513 -3.618 1.00 92.81 181 ARG A N 1
ATOM 1480 C CA . ARG A 1 181 ? -5.883 -3.257 -3.342 1.00 92.81 181 ARG A CA 1
ATOM 1481 C C . ARG A 1 181 ? -4.533 -3.222 -4.062 1.00 92.81 181 ARG A C 1
ATOM 1483 O O . ARG A 1 181 ? -4.244 -2.226 -4.712 1.00 92.81 181 ARG A O 1
ATOM 1490 N N . ALA A 1 182 ? -3.770 -4.316 -4.030 1.00 94.19 182 ALA A N 1
ATOM 1491 C CA . ALA A 1 182 ? -2.504 -4.432 -4.753 1.00 94.19 182 ALA A CA 1
ATOM 1492 C C . ALA A 1 182 ? -2.681 -4.247 -6.267 1.00 94.19 182 ALA A C 1
ATOM 1494 O O . ALA A 1 182 ? -1.922 -3.501 -6.878 1.00 94.19 182 ALA A O 1
ATOM 1495 N N . THR A 1 183 ? -3.717 -4.848 -6.869 1.00 95.88 183 THR A N 1
ATOM 1496 C CA . THR A 1 183 ? -4.050 -4.636 -8.287 1.00 95.88 183 THR A CA 1
ATOM 1497 C C . THR A 1 183 ? -4.343 -3.171 -8.586 1.00 95.88 183 THR A C 1
ATOM 1499 O O . THR A 1 183 ? -3.834 -2.646 -9.570 1.00 95.88 183 THR A O 1
ATOM 1502 N N . LEU A 1 184 ? -5.133 -2.499 -7.744 1.00 95.50 184 LEU A N 1
ATOM 1503 C CA . LEU A 1 184 ? -5.477 -1.094 -7.953 1.00 95.50 184 LEU A CA 1
ATOM 1504 C C . LEU A 1 184 ? -4.237 -0.196 -7.878 1.00 95.50 184 LEU A C 1
ATOM 1506 O O . LEU A 1 184 ? -4.000 0.584 -8.797 1.00 95.50 184 LEU A O 1
ATOM 1510 N N . VAL A 1 185 ? -3.414 -0.358 -6.838 1.00 93.69 185 VAL A N 1
ATOM 1511 C CA . VAL A 1 185 ? -2.169 0.408 -6.675 1.00 93.69 185 VAL A CA 1
ATOM 1512 C C . VAL A 1 185 ? -1.213 0.145 -7.844 1.00 93.69 185 VAL A C 1
ATOM 1514 O O . VAL A 1 185 ? -0.656 1.083 -8.416 1.00 93.69 185 VAL A O 1
ATOM 1517 N N . TYR A 1 186 ? -1.073 -1.111 -8.265 1.00 95.88 186 TYR A N 1
ATOM 1518 C CA . TYR A 1 186 ? -0.226 -1.476 -9.396 1.00 95.88 186 TYR A CA 1
ATOM 1519 C C . TYR A 1 186 ? -0.723 -0.892 -10.727 1.00 95.88 186 TYR A C 1
ATOM 1521 O O . TYR A 1 186 ? 0.058 -0.343 -11.495 1.00 95.88 186 TYR A O 1
ATOM 1529 N N . LEU A 1 187 ? -2.029 -0.930 -10.998 1.00 96.69 187 LEU A N 1
ATOM 1530 C CA . LEU A 1 187 ? -2.593 -0.302 -12.196 1.00 96.69 187 LEU A CA 1
ATOM 1531 C C . LEU A 1 187 ? -2.365 1.210 -12.193 1.00 96.69 187 LEU A C 1
ATOM 1533 O O . LEU A 1 187 ? -1.966 1.769 -13.215 1.00 96.69 187 LEU A O 1
ATOM 1537 N N . THR A 1 188 ? -2.565 1.871 -11.049 1.00 93.88 188 THR A N 1
ATOM 1538 C CA . THR A 1 188 ? -2.289 3.308 -10.944 1.00 93.88 188 THR A CA 1
ATOM 1539 C C . THR A 1 188 ? -0.815 3.625 -11.186 1.00 93.88 188 THR A C 1
ATOM 1541 O O . THR A 1 188 ? -0.520 4.602 -11.871 1.00 93.88 188 THR A O 1
ATOM 1544 N N . SER A 1 189 ? 0.114 2.785 -10.716 1.00 94.31 189 SER A N 1
ATOM 1545 C CA . SER A 1 189 ? 1.544 3.003 -10.947 1.00 94.31 189 SER A CA 1
ATOM 1546 C C . SER A 1 189 ? 1.931 2.799 -12.415 1.00 94.31 189 SER A C 1
ATOM 1548 O O . SER A 1 189 ? 2.691 3.605 -12.947 1.00 94.31 189 SER A O 1
ATOM 1550 N N . LEU A 1 190 ? 1.353 1.811 -13.110 1.00 95.56 190 LEU A N 1
ATOM 1551 C CA . LEU A 1 190 ? 1.549 1.632 -14.555 1.00 95.56 190 LEU A CA 1
ATOM 1552 C C . LEU A 1 190 ? 1.051 2.839 -15.362 1.00 95.56 190 LEU A C 1
ATOM 1554 O O . LEU A 1 190 ? 1.753 3.303 -16.260 1.00 95.56 190 LEU A O 1
ATOM 1558 N N . VAL A 1 191 ? -0.127 3.377 -15.029 1.00 95.44 191 VAL A N 1
ATOM 1559 C CA . VAL A 1 191 ? -0.657 4.589 -15.681 1.00 95.44 191 VAL A CA 1
ATOM 1560 C C . VAL A 1 191 ? 0.287 5.768 -15.462 1.00 95.44 191 VAL A C 1
ATOM 1562 O O . VAL A 1 191 ? 0.621 6.469 -16.415 1.00 95.44 191 VAL A O 1
ATOM 1565 N N . VAL A 1 192 ? 0.766 5.956 -14.231 1.00 93.06 192 VAL A N 1
ATOM 1566 C CA . VAL A 1 192 ? 1.726 7.017 -13.905 1.00 93.06 192 VAL A CA 1
ATOM 1567 C C . VAL A 1 192 ? 3.020 6.853 -14.706 1.00 93.06 192 VAL A C 1
ATOM 1569 O O . VAL A 1 192 ? 3.482 7.830 -15.282 1.00 93.06 192 VAL A O 1
ATOM 1572 N N . ILE A 1 193 ? 3.572 5.642 -14.833 1.00 92.81 193 ILE A N 1
ATOM 1573 C CA . ILE A 1 193 ? 4.769 5.394 -15.657 1.00 92.81 193 ILE A CA 1
ATOM 1574 C C . ILE A 1 193 ? 4.548 5.841 -17.105 1.00 92.81 193 ILE A C 1
ATOM 1576 O O . ILE A 1 193 ? 5.385 6.556 -17.656 1.00 92.81 193 ILE A O 1
ATOM 1580 N N . VAL A 1 194 ? 3.423 5.449 -17.713 1.00 92.62 194 VAL A N 1
ATOM 1581 C CA . VAL A 1 194 ? 3.096 5.829 -19.095 1.00 92.62 194 VAL A CA 1
ATOM 1582 C C . VAL A 1 194 ? 2.992 7.349 -19.228 1.00 92.62 194 VAL A C 1
ATOM 1584 O O . VAL A 1 194 ? 3.579 7.918 -20.145 1.00 92.62 194 VAL A O 1
ATOM 1587 N N . VAL A 1 195 ? 2.308 8.017 -18.293 1.00 92.44 195 VAL A N 1
ATOM 1588 C CA . VAL A 1 195 ? 2.191 9.484 -18.276 1.00 92.44 195 VAL A CA 1
ATOM 1589 C C . VAL A 1 195 ? 3.563 10.146 -18.166 1.00 92.44 195 VAL A C 1
ATOM 1591 O O . VAL A 1 195 ? 3.861 11.052 -18.940 1.00 92.44 195 VAL A O 1
ATOM 1594 N N . ILE A 1 196 ? 4.421 9.693 -17.249 1.00 90.12 196 ILE A N 1
ATOM 1595 C CA . ILE A 1 196 ? 5.755 10.275 -17.066 1.00 90.12 196 ILE A CA 1
ATOM 1596 C C . ILE A 1 196 ? 6.591 10.063 -18.334 1.00 90.12 196 ILE A C 1
ATOM 1598 O O . ILE A 1 196 ? 7.208 11.003 -18.829 1.00 90.12 196 ILE A O 1
ATOM 1602 N N . PHE A 1 197 ? 6.582 8.870 -18.925 1.00 90.12 197 PHE A N 1
ATOM 1603 C CA . PHE A 1 197 ? 7.321 8.648 -20.161 1.00 90.12 197 PHE A CA 1
ATOM 1604 C C . PHE A 1 197 ? 6.823 9.503 -21.342 1.00 90.12 197 PHE A C 1
ATOM 1606 O O . PHE A 1 197 ? 7.646 9.929 -22.157 1.00 90.12 197 PHE A O 1
ATOM 1613 N N . LEU A 1 198 ? 5.516 9.776 -21.426 1.00 90.56 198 LEU A N 1
ATOM 1614 C CA . LEU A 1 198 ? 4.954 10.714 -22.403 1.00 90.56 198 LEU A CA 1
ATOM 1615 C C . LEU A 1 198 ? 5.423 12.151 -22.134 1.00 90.56 198 LEU A C 1
ATOM 1617 O O . LEU A 1 198 ? 5.848 12.831 -23.064 1.00 90.56 198 LEU A O 1
ATOM 1621 N N . LEU A 1 199 ? 5.409 12.597 -20.873 1.00 90.81 199 LEU A N 1
ATOM 1622 C CA . LEU A 1 199 ? 5.849 13.944 -20.485 1.00 90.81 199 LEU A CA 1
ATOM 1623 C C . LEU A 1 199 ? 7.321 14.210 -20.824 1.00 90.81 199 LEU A C 1
ATOM 1625 O O . LEU A 1 199 ? 7.658 15.307 -21.262 1.00 90.81 199 LEU A O 1
ATOM 1629 N N . PHE A 1 200 ? 8.192 13.215 -20.652 1.00 88.50 200 PHE A N 1
ATOM 1630 C CA . PHE A 1 200 ? 9.618 13.334 -20.980 1.00 88.50 200 PHE A CA 1
ATOM 1631 C C . PHE A 1 200 ? 9.951 12.971 -22.435 1.00 88.50 200 PHE A C 1
ATOM 1633 O O . PHE A 1 200 ? 11.128 12.913 -22.787 1.00 88.50 200 PHE A O 1
ATOM 1640 N N . ASN A 1 201 ? 8.943 12.716 -23.279 1.00 89.38 201 ASN A N 1
ATOM 1641 C CA . ASN A 1 201 ? 9.120 12.303 -24.674 1.00 89.38 201 ASN A CA 1
ATOM 1642 C C . ASN A 1 201 ? 10.098 11.115 -24.829 1.00 89.38 201 ASN A C 1
ATOM 1644 O O . ASN A 1 201 ? 10.911 11.049 -25.753 1.00 89.38 201 ASN A O 1
ATOM 1648 N N . LEU A 1 202 ? 10.064 10.175 -23.877 1.00 86.12 202 LEU A N 1
ATOM 1649 C CA . LEU A 1 202 ? 10.976 9.028 -23.856 1.00 86.12 202 LEU A CA 1
ATOM 1650 C C . LEU A 1 202 ? 10.488 7.861 -24.723 1.00 86.12 202 LEU A C 1
ATOM 1652 O O . LEU A 1 202 ? 11.290 6.966 -25.01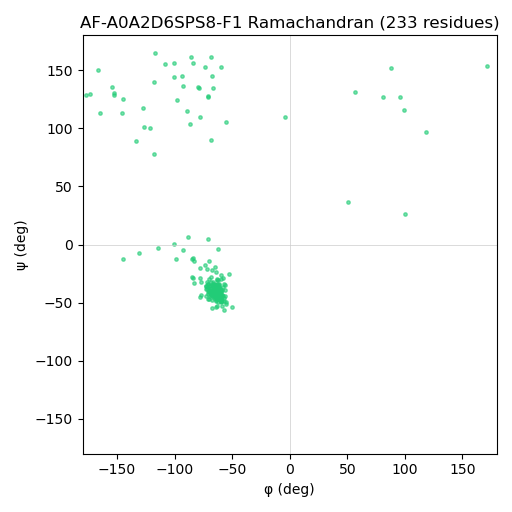1 1.00 86.12 202 LEU A O 1
ATOM 1656 N N . ILE A 1 203 ? 9.230 7.891 -25.176 1.00 84.19 203 ILE A N 1
ATOM 1657 C CA . ILE A 1 203 ? 8.582 6.837 -25.967 1.00 84.19 203 ILE A CA 1
ATOM 1658 C C . ILE A 1 203 ? 8.175 7.352 -27.347 1.00 84.19 203 ILE A C 1
ATOM 1660 O O . ILE A 1 203 ? 7.566 8.412 -27.461 1.00 84.19 203 ILE A O 1
ATOM 1664 N N . ASN A 1 204 ? 8.374 6.514 -28.366 1.00 86.81 204 ASN A N 1
ATOM 1665 C CA . ASN A 1 204 ? 7.668 6.622 -29.640 1.00 86.81 204 ASN A CA 1
ATOM 1666 C C . ASN A 1 204 ? 6.367 5.809 -29.585 1.00 86.81 204 ASN A C 1
ATOM 1668 O O . ASN A 1 204 ? 6.405 4.584 -29.487 1.00 86.81 204 ASN A O 1
ATOM 1672 N N . ILE A 1 205 ? 5.210 6.474 -29.666 1.00 87.94 205 ILE A N 1
ATOM 1673 C CA . ILE A 1 205 ? 3.884 5.817 -29.627 1.00 87.94 205 ILE A CA 1
ATOM 1674 C C . ILE A 1 205 ? 3.727 4.803 -30.777 1.00 87.94 205 ILE A C 1
ATOM 1676 O O . ILE A 1 205 ? 3.007 3.816 -30.649 1.00 87.94 205 ILE A O 1
ATOM 1680 N N . SER A 1 206 ? 4.457 5.012 -31.874 1.00 93.00 206 SER A N 1
ATOM 1681 C CA . SER A 1 206 ? 4.497 4.124 -33.037 1.00 93.00 206 SER A CA 1
ATOM 1682 C C . SER A 1 206 ? 5.097 2.741 -32.752 1.00 93.00 206 SER A C 1
ATOM 1684 O O . SER A 1 206 ? 4.854 1.813 -33.518 1.00 93.00 206 SER A O 1
ATOM 1686 N N . GLU A 1 207 ? 5.858 2.577 -31.664 1.00 94.12 207 GLU A N 1
ATOM 1687 C CA . GLU A 1 207 ? 6.556 1.332 -31.327 1.00 94.12 207 GLU A CA 1
ATOM 1688 C C . GLU A 1 207 ? 6.053 0.749 -29.991 1.00 94.12 207 GLU A C 1
ATOM 1690 O O . GLU A 1 207 ? 6.713 0.851 -28.950 1.00 94.12 207 GLU A O 1
ATOM 1695 N N . PRO A 1 208 ? 4.879 0.085 -29.987 1.00 93.25 208 PRO A N 1
ATOM 1696 C CA . PRO A 1 208 ? 4.241 -0.396 -28.758 1.00 93.25 208 PRO A CA 1
ATOM 1697 C C . PRO A 1 208 ? 5.068 -1.459 -28.017 1.00 93.25 208 PRO A C 1
ATOM 1699 O O . PRO A 1 208 ? 4.926 -1.626 -26.805 1.00 93.25 208 PRO A O 1
ATOM 1702 N N . ILE A 1 209 ? 5.954 -2.171 -28.720 1.00 95.38 209 ILE A N 1
ATOM 1703 C CA . ILE A 1 209 ? 6.833 -3.187 -28.126 1.00 95.38 209 ILE A CA 1
ATOM 1704 C C . ILE A 1 209 ? 7.919 -2.532 -27.265 1.00 95.38 209 ILE A C 1
ATOM 1706 O O . ILE A 1 209 ? 8.199 -3.019 -26.168 1.00 95.38 209 ILE A O 1
ATOM 1710 N N . GLU A 1 210 ? 8.525 -1.436 -27.728 1.00 93.12 210 GLU A N 1
ATOM 1711 C CA . GLU A 1 210 ? 9.523 -0.705 -26.940 1.00 93.12 210 GLU A CA 1
ATOM 1712 C C . GLU A 1 210 ? 8.883 -0.065 -25.707 1.00 93.12 210 GLU A C 1
ATOM 1714 O O . GLU A 1 210 ? 9.422 -0.174 -24.604 1.00 93.12 210 GLU A O 1
ATOM 1719 N N . LEU A 1 211 ? 7.685 0.505 -25.878 1.00 92.94 211 LEU A N 1
ATOM 1720 C CA . LEU A 1 211 ? 6.867 1.025 -24.784 1.00 92.94 211 LEU A CA 1
ATOM 1721 C C . LEU A 1 211 ? 6.612 -0.043 -23.715 1.00 92.94 211 LEU A C 1
ATOM 1723 O O . LEU A 1 211 ? 6.879 0.177 -22.533 1.00 92.94 211 LEU A O 1
ATOM 1727 N N . TYR A 1 212 ? 6.140 -1.218 -24.131 1.00 96.00 212 TYR A N 1
ATOM 1728 C CA . TYR A 1 212 ? 5.871 -2.328 -23.223 1.00 96.00 212 TYR A CA 1
ATOM 1729 C C . TYR A 1 212 ? 7.113 -2.736 -22.420 1.00 96.00 212 TYR A C 1
ATOM 1731 O O . TYR A 1 212 ? 7.039 -2.898 -21.200 1.00 96.00 212 TYR A O 1
ATOM 1739 N N . LYS A 1 213 ? 8.270 -2.862 -23.082 1.00 95.56 213 LYS A N 1
ATOM 1740 C CA . LYS A 1 213 ? 9.536 -3.205 -22.418 1.00 95.56 213 LYS A CA 1
ATOM 1741 C C . LYS A 1 213 ? 9.978 -2.113 -21.443 1.00 95.56 213 LYS A C 1
ATOM 1743 O O . LYS A 1 213 ? 10.392 -2.434 -20.331 1.00 95.56 213 LYS A O 1
ATOM 1748 N N . GLY A 1 214 ? 9.847 -0.843 -21.827 1.00 93.81 214 GLY A N 1
ATOM 1749 C CA . GLY A 1 214 ? 10.154 0.295 -20.959 1.00 93.81 214 GLY A CA 1
ATOM 1750 C C . GLY A 1 214 ? 9.292 0.307 -19.698 1.00 93.81 214 GLY A C 1
ATOM 1751 O O . GLY A 1 214 ? 9.811 0.436 -18.586 1.00 93.81 214 GLY A O 1
ATOM 1752 N N . VAL A 1 215 ? 7.981 0.104 -19.858 1.00 95.06 215 VAL A N 1
ATOM 1753 C CA . VAL A 1 215 ? 7.027 0.033 -18.740 1.00 95.06 215 VAL A CA 1
ATOM 1754 C C . VAL A 1 215 ? 7.332 -1.165 -17.849 1.00 95.06 215 VAL A C 1
ATOM 1756 O O . VAL A 1 215 ? 7.350 -1.025 -16.631 1.00 95.06 215 VAL A O 1
ATOM 1759 N N . ALA A 1 216 ? 7.649 -2.326 -18.424 1.00 96.00 216 ALA A N 1
ATOM 1760 C CA . ALA A 1 216 ? 8.011 -3.507 -17.650 1.00 96.00 216 ALA A CA 1
ATOM 1761 C C . ALA A 1 216 ? 9.249 -3.275 -16.772 1.00 96.00 216 ALA A C 1
ATOM 1763 O O . ALA A 1 216 ? 9.201 -3.551 -15.576 1.00 96.00 216 ALA A O 1
ATOM 1764 N N . VAL A 1 217 ? 10.331 -2.718 -17.321 1.00 94.12 217 VAL A N 1
ATOM 1765 C CA . VAL A 1 217 ? 11.569 -2.462 -16.561 1.00 94.12 217 VAL A CA 1
ATOM 1766 C C . VAL A 1 217 ? 11.329 -1.455 -15.436 1.00 94.12 217 VAL A C 1
ATOM 1768 O O . VAL A 1 217 ? 11.765 -1.666 -14.304 1.00 94.12 217 VAL A O 1
ATOM 1771 N N . THR A 1 218 ? 10.584 -0.387 -15.715 1.00 93.12 218 THR A N 1
ATOM 1772 C CA . THR A 1 218 ? 10.307 0.663 -14.721 1.00 93.12 218 THR A CA 1
ATOM 1773 C C . THR A 1 218 ? 9.230 0.281 -13.707 1.00 93.12 218 THR A C 1
ATOM 1775 O O . THR A 1 218 ? 9.220 0.823 -12.599 1.00 93.12 218 THR A O 1
ATOM 1778 N N . SER A 1 219 ? 8.373 -0.697 -14.018 1.00 94.88 219 SER A N 1
ATOM 1779 C CA . SER A 1 219 ? 7.307 -1.164 -13.123 1.00 94.88 219 SER A CA 1
ATOM 1780 C C . SER A 1 219 ? 7.815 -1.704 -11.790 1.00 94.88 219 SER A C 1
ATOM 1782 O O . SER A 1 219 ? 7.128 -1.541 -10.788 1.00 94.88 219 SER A O 1
ATOM 1784 N N . VAL A 1 220 ? 9.024 -2.274 -11.734 1.00 93.56 220 VAL A N 1
ATOM 1785 C CA . VAL A 1 220 ? 9.632 -2.747 -10.477 1.00 93.56 220 VAL A CA 1
ATOM 1786 C C . VAL A 1 220 ? 9.858 -1.581 -9.519 1.00 93.56 220 VAL A C 1
ATOM 1788 O O . VAL A 1 220 ? 9.471 -1.646 -8.355 1.00 93.56 220 VAL A O 1
ATOM 1791 N N . LEU A 1 221 ? 10.429 -0.484 -10.016 1.00 91.88 221 LEU A N 1
ATOM 1792 C CA . LEU A 1 221 ? 10.712 0.704 -9.211 1.00 91.88 221 LEU A CA 1
ATOM 1793 C C . LEU A 1 221 ? 9.436 1.437 -8.820 1.00 91.88 221 LEU A C 1
ATOM 1795 O O . LEU A 1 221 ? 9.294 1.861 -7.674 1.00 91.88 221 LEU A O 1
ATOM 1799 N N . ALA A 1 222 ? 8.481 1.527 -9.743 1.00 91.00 222 ALA A N 1
ATOM 1800 C CA . ALA A 1 222 ? 7.177 2.103 -9.452 1.00 91.00 222 ALA A CA 1
ATOM 1801 C C . ALA A 1 222 ? 6.399 1.266 -8.423 1.00 91.00 222 ALA A C 1
ATOM 1803 O O . ALA A 1 222 ? 5.769 1.833 -7.534 1.00 91.00 222 ALA A O 1
ATOM 1804 N N . ALA A 1 223 ? 6.467 -0.066 -8.497 1.00 92.00 223 ALA A N 1
ATOM 1805 C CA . ALA A 1 223 ? 5.854 -0.972 -7.529 1.00 92.00 223 ALA A CA 1
ATOM 1806 C C . ALA A 1 223 ? 6.493 -0.847 -6.139 1.00 92.00 223 ALA A C 1
ATOM 1808 O O . ALA A 1 223 ? 5.767 -0.783 -5.147 1.00 92.00 223 ALA A O 1
ATOM 1809 N N . LEU A 1 224 ? 7.827 -0.752 -6.066 1.00 90.81 224 LEU A N 1
ATOM 1810 C CA . LEU A 1 224 ?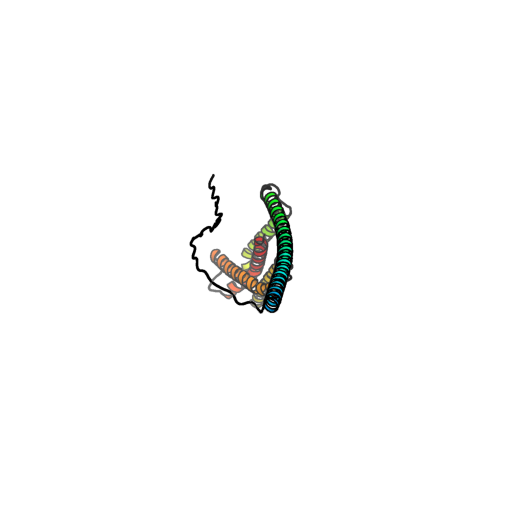 8.547 -0.471 -4.821 1.00 90.81 224 LEU A CA 1
ATOM 1811 C C . LEU A 1 224 ? 8.100 0.866 -4.222 1.00 90.81 224 LEU A C 1
ATOM 1813 O O . LEU A 1 224 ? 7.658 0.898 -3.076 1.00 90.81 224 LEU A O 1
ATOM 1817 N N . GLY A 1 225 ? 8.145 1.944 -5.014 1.00 87.94 225 GLY A N 1
ATOM 1818 C CA . GLY A 1 225 ? 7.755 3.288 -4.588 1.00 87.94 225 GLY A CA 1
ATOM 1819 C C . GLY A 1 225 ? 6.305 3.356 -4.106 1.00 87.94 225 GLY A C 1
ATOM 1820 O O . GLY A 1 225 ? 6.038 3.838 -3.002 1.00 87.94 225 GLY A O 1
ATOM 1821 N N . ALA A 1 226 ? 5.372 2.806 -4.886 1.00 88.31 226 ALA A N 1
ATOM 1822 C CA . ALA A 1 226 ? 3.955 2.758 -4.536 1.00 88.31 226 ALA A CA 1
ATOM 1823 C C . ALA A 1 226 ? 3.696 1.906 -3.281 1.00 88.31 226 ALA A C 1
ATOM 1825 O O . ALA A 1 226 ? 2.952 2.335 -2.401 1.00 88.31 226 ALA A O 1
ATOM 1826 N N . GLY A 1 227 ? 4.356 0.749 -3.149 1.00 87.88 227 GLY A N 1
ATOM 1827 C CA . GLY A 1 227 ? 4.269 -0.095 -1.955 1.00 87.88 227 GLY A CA 1
ATOM 1828 C C . GLY A 1 227 ? 4.804 0.599 -0.698 1.00 87.88 227 GLY A C 1
ATOM 1829 O O . GLY A 1 227 ? 4.206 0.489 0.372 1.00 87.88 227 GLY A O 1
ATOM 1830 N N . THR A 1 228 ? 5.886 1.375 -0.819 1.00 84.44 228 THR A N 1
ATOM 1831 C CA . THR A 1 228 ? 6.407 2.179 0.299 1.00 84.44 228 THR A CA 1
ATOM 1832 C C . THR A 1 228 ? 5.536 3.384 0.642 1.00 84.44 228 THR A C 1
ATOM 1834 O O . THR A 1 228 ? 5.370 3.685 1.822 1.00 84.44 228 THR A O 1
ATOM 1837 N N . ALA A 1 229 ? 4.935 4.058 -0.341 1.00 83.25 229 ALA A N 1
ATOM 1838 C CA . ALA A 1 229 ? 4.000 5.153 -0.080 1.00 83.25 229 ALA A CA 1
ATOM 1839 C C . ALA A 1 229 ? 2.751 4.652 0.666 1.00 83.25 229 ALA A C 1
ATOM 1841 O O . ALA A 1 229 ? 2.301 5.289 1.621 1.00 83.25 229 ALA A O 1
ATOM 1842 N N . ASP A 1 230 ? 2.253 3.469 0.293 1.00 82.50 230 ASP A N 1
ATOM 1843 C CA . ASP A 1 230 ? 1.138 2.804 0.973 1.00 82.50 230 ASP A CA 1
ATOM 1844 C C . ASP A 1 230 ? 1.471 2.444 2.437 1.00 82.50 230 ASP A C 1
ATOM 1846 O O . ASP A 1 230 ? 0.592 2.474 3.299 1.00 82.50 230 ASP A O 1
ATOM 1850 N N . LEU A 1 231 ? 2.749 2.165 2.737 1.00 76.75 231 LEU A N 1
ATOM 1851 C CA . LEU A 1 231 ? 3.246 1.950 4.104 1.00 76.75 231 LEU A CA 1
ATOM 1852 C C . LEU A 1 231 ? 3.283 3.253 4.914 1.00 76.75 231 LEU A C 1
ATOM 1854 O O . LEU A 1 231 ? 2.945 3.244 6.097 1.00 76.75 231 LEU A O 1
ATOM 1858 N N . ILE A 1 232 ? 3.695 4.368 4.305 1.00 71.88 232 ILE A N 1
ATOM 1859 C CA . ILE A 1 232 ? 3.866 5.647 5.014 1.00 71.88 232 ILE A CA 1
ATOM 1860 C C . ILE A 1 232 ? 2.515 6.282 5.368 1.00 71.88 232 ILE A C 1
ATOM 1862 O O . ILE A 1 232 ? 2.387 6.845 6.452 1.00 71.88 232 ILE A O 1
ATOM 1866 N N . GLY A 1 233 ? 1.497 6.153 4.512 1.00 59.84 233 GLY A N 1
ATOM 1867 C CA . GLY A 1 233 ? 0.179 6.774 4.716 1.00 59.84 233 GLY A CA 1
ATOM 1868 C C . GLY A 1 233 ? -0.680 6.175 5.839 1.00 59.84 233 GLY A C 1
ATOM 1869 O O . GLY A 1 233 ? -1.841 6.553 5.975 1.00 59.84 233 GLY A O 1
ATOM 1870 N N . ARG A 1 234 ? -0.153 5.213 6.607 1.00 58.72 234 ARG A N 1
ATOM 1871 C CA . ARG A 1 234 ? -0.895 4.471 7.638 1.00 58.72 234 ARG A CA 1
ATOM 1872 C C . ARG A 1 234 ? -0.646 4.953 9.074 1.00 58.72 234 ARG A C 1
ATOM 1874 O O . ARG A 1 234 ? -1.238 4.379 9.985 1.00 58.72 234 ARG A O 1
ATOM 1881 N N . ASN A 1 235 ? 0.192 5.978 9.254 1.00 48.47 235 ASN A N 1
ATOM 1882 C CA . ASN A 1 235 ? 0.442 6.644 10.537 1.00 48.47 235 ASN A CA 1
ATOM 1883 C C . ASN A 1 235 ? -0.195 8.031 10.574 1.00 48.47 235 ASN A C 1
ATOM 1885 O O . ASN A 1 235 ? 0.000 8.777 9.589 1.00 48.47 235 ASN A O 1
#

Secondary structure (DSSP, 8-state):
------PPP---------------------------HHHHHHHHHHHHHHHHHHHHHHHHHHHHHHHHHHHHHHHHHHHHHHHHHHHHHHHHHHHHHHHHHHS-TTS---HHHHHHHHHHHHHHHHHHHHHHTHHHHHHHS-HHHHHHHHHHHHHHHHHHHHHHHTTT---HHHHTTHHHHHHHHHHHHHHHHHHHHHHTT---TT-HHHHHHHHHHHHHHHHHHHHHHHHHTT-

Foldseek 3Di:
DDDDDDDDDDDDDDDDDDDDDDDDDDDDDDDDDDDDPVVVVVVVVVVVVVVVVVVVVVVVVVVVVVVVVVVVVVVVVVVVVVVVVVVVVVVVVVVVVCVVVVPPPPDDPDVVVVVVVVVVVVLVVCLVCCLVCLLVVLVVDDLVVLVVLQVVLLVVLLVLCCVQPPVPPPDPVVNVCSSVVSVVLLVVLLVVQLVVCVVVVVDDPVCVSSVSSSSSSSSNSSSVVSSVVVNVVPD

Solvent-accessible surface area (backbone atoms only — not comparable to full-atom values): 13898 Å² total; per-residue (Å²): 135,91,81,92,81,79,90,86,77,88,83,90,81,88,82,88,86,83,88,84,86,82,89,85,88,83,88,84,85,87,88,88,79,87,86,66,69,75,61,50,56,55,49,53,54,51,51,51,51,54,49,51,52,53,51,51,52,54,49,55,58,45,53,56,49,50,54,55,48,54,55,49,52,55,51,50,56,54,49,52,56,50,51,51,56,50,50,54,52,50,52,52,49,50,55,50,48,50,55,61,68,67,52,59,96,81,78,70,88,44,74,67,55,54,52,51,49,51,53,52,50,50,51,49,50,52,44,51,50,41,58,68,49,20,54,63,55,24,70,76,50,52,71,70,59,25,52,50,40,37,53,47,19,54,51,49,27,46,52,44,44,36,69,66,73,44,70,88,57,86,54,72,72,60,63,71,49,47,62,59,52,41,51,51,55,48,52,52,40,54,53,48,51,54,52,51,36,59,74,68,64,74,58,60,84,91,41,63,68,60,47,51,25,30,50,17,58,37,37,39,51,41,24,52,53,52,35,50,50,62,51,60,74,74,114

pLDDT: mean 79.35, std 16.51, range [35.06, 97.94]

Mean predicted aligned error: 16.47 Å

Sequence (235 aa):
MVKKRGKHKHKASSKKHAKKAHNAPKHHAGKPKKEHTALKDTLHHLEILAEEQKTGHKIEDVEKKEEEIEHKEDQIVKEERKIEKETEKVEGLEKKIVKEVQARPLRKFDIKDINKGIIGAFIGVVAHFGFIYGKEIAKQISTSRASLILFFSYFMIIVLMYETGYRDIKEKRLLRILPKRATLVYLTSLVVIVVIFLLFNLINISEPIELYKGVAVTSVLAALGAGTADLIGRN

Radius of gyration: 43.32 Å; Cα contacts (8 Å, |Δi|>4): 101; chains: 1; bounding box: 109×50×98 Å